Protein AF-A0A4V3CII9-F1 (afdb_monomer_lite)

Foldseek 3Di:
DDPVVVVVVVVVVVVVVVVVVVVVVVVVVVVVVVPPDLPPDDPVVVVPPAQPPFQDQCQLVVQCVSPVDDPVVSVVSLVVNVVRHDQQDQPDPPVLVVLDALVNNLVSLCSNLVVVLSSCVSVVVVVSNVVSVVVSVVSSVSSVSSCVVCCCVLQVVLLVLLVVLLVCLVVLHADDPVSVVVNVVSLVSLVSPVPDPSSVVSVVSVVSSVVSNVPRPPPPPPPPPVVPD

Structure (mmCIF, N/CA/C/O backbone):
data_AF-A0A4V3CII9-F1
#
_entry.id   AF-A0A4V3CII9-F1
#
loop_
_atom_site.group_PDB
_atom_site.id
_atom_site.type_symbol
_atom_site.label_atom_id
_atom_site.label_alt_id
_atom_site.label_comp_id
_atom_site.label_asym_id
_atom_site.label_entity_id
_atom_site.label_seq_id
_atom_site.pdbx_PDB_ins_code
_atom_site.Cartn_x
_atom_site.Cartn_y
_atom_site.Cartn_z
_atom_site.occupancy
_atom_site.B_iso_or_equiv
_atom_site.auth_seq_id
_atom_site.auth_comp_id
_atom_site.auth_asym_id
_atom_site.auth_atom_id
_atom_site.pdbx_PDB_model_num
ATOM 1 N N . MET A 1 1 ? 12.470 -28.670 -90.296 1.00 57.78 1 MET A N 1
ATOM 2 C CA . MET A 1 1 ? 12.894 -27.732 -89.226 1.00 57.78 1 MET A CA 1
ATOM 3 C C . MET A 1 1 ? 12.446 -28.270 -87.872 1.00 57.78 1 MET A C 1
ATOM 5 O O . MET A 1 1 ? 11.294 -28.653 -87.735 1.00 57.78 1 MET A O 1
ATOM 9 N N . ASN A 1 2 ? 13.360 -28.377 -86.902 1.00 73.69 2 ASN A N 1
ATOM 10 C CA . ASN A 1 2 ? 13.144 -29.116 -85.651 1.00 73.69 2 ASN A CA 1
ATOM 11 C C . ASN A 1 2 ? 12.407 -28.265 -84.599 1.00 73.69 2 ASN A C 1
ATOM 13 O O . ASN A 1 2 ? 13.006 -27.382 -83.982 1.00 73.69 2 ASN A O 1
ATOM 17 N N . ARG A 1 3 ? 11.121 -28.560 -84.370 1.00 76.31 3 ARG A N 1
ATOM 18 C CA . ARG A 1 3 ? 10.216 -27.868 -83.424 1.00 76.31 3 ARG A CA 1
ATOM 19 C C . ARG A 1 3 ? 10.797 -27.757 -82.003 1.00 76.31 3 ARG A C 1
ATOM 21 O O . ARG A 1 3 ? 10.608 -26.755 -81.324 1.00 76.31 3 ARG A O 1
ATOM 28 N N . ALA A 1 4 ? 11.606 -28.739 -81.597 1.00 75.25 4 ALA A N 1
ATOM 29 C CA . ALA A 1 4 ? 12.289 -28.758 -80.303 1.00 75.25 4 ALA A CA 1
ATOM 30 C C . ALA A 1 4 ? 13.331 -27.635 -80.121 1.00 75.25 4 ALA A C 1
ATOM 32 O O . ALA A 1 4 ? 13.507 -27.141 -79.010 1.00 75.25 4 ALA A O 1
ATOM 33 N N . ARG A 1 5 ? 14.013 -27.201 -81.193 1.00 77.94 5 ARG A N 1
ATOM 34 C CA . ARG A 1 5 ? 14.985 -26.094 -81.109 1.00 77.94 5 ARG A CA 1
ATOM 35 C C . ARG A 1 5 ? 14.287 -24.743 -80.970 1.00 77.94 5 ARG A C 1
ATOM 37 O O . ARG A 1 5 ? 14.766 -23.892 -80.230 1.00 77.94 5 ARG A O 1
ATOM 44 N N . TYR A 1 6 ? 13.134 -24.585 -81.620 1.00 80.62 6 TYR A N 1
ATOM 45 C CA . TYR A 1 6 ? 12.336 -23.364 -81.539 1.00 80.62 6 TYR A CA 1
ATOM 46 C C . TYR A 1 6 ? 11.774 -23.149 -80.126 1.00 80.62 6 TYR A C 1
ATOM 48 O O . TYR A 1 6 ? 11.920 -22.067 -79.567 1.00 80.62 6 TYR A O 1
ATOM 56 N N . ASN A 1 7 ? 11.246 -24.204 -79.495 1.00 84.12 7 ASN A N 1
ATOM 57 C CA . ASN A 1 7 ? 10.696 -24.110 -78.138 1.00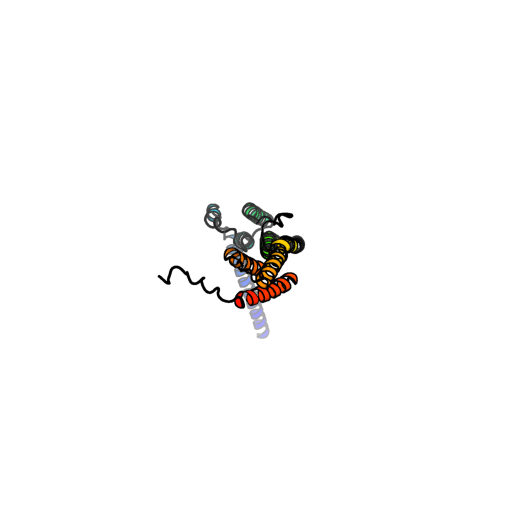 84.12 7 ASN A CA 1
ATOM 58 C C . ASN A 1 7 ? 11.757 -23.756 -77.081 1.00 84.12 7 ASN A C 1
ATOM 60 O O . ASN A 1 7 ? 11.466 -23.009 -76.153 1.00 84.12 7 ASN A O 1
ATOM 64 N N . ARG A 1 8 ? 12.998 -24.243 -77.228 1.00 84.88 8 ARG A N 1
ATOM 65 C CA . ARG A 1 8 ? 14.096 -23.887 -76.309 1.00 84.88 8 ARG A CA 1
ATOM 66 C C . ARG A 1 8 ? 14.524 -22.427 -76.453 1.00 84.88 8 ARG A C 1
ATOM 68 O O . ARG A 1 8 ? 14.757 -21.771 -75.445 1.00 84.88 8 ARG A O 1
ATOM 75 N N . ALA A 1 9 ? 14.586 -21.915 -77.682 1.00 85.00 9 ALA A N 1
ATOM 76 C CA . ALA A 1 9 ? 14.897 -20.508 -77.925 1.00 85.00 9 ALA A CA 1
ATOM 77 C C . ALA A 1 9 ? 13.813 -19.582 -77.348 1.00 85.00 9 ALA A C 1
ATOM 79 O O . ALA A 1 9 ? 14.128 -18.580 -76.711 1.00 85.00 9 ALA A O 1
ATOM 80 N N . TRP A 1 10 ? 12.540 -19.957 -77.496 1.00 88.00 10 TRP A N 1
ATOM 81 C CA . TRP A 1 10 ? 11.416 -19.188 -76.960 1.00 88.00 10 TRP A CA 1
ATOM 82 C C . TRP A 1 10 ? 11.373 -19.171 -75.425 1.00 88.00 10 TRP A C 1
ATOM 84 O O . TRP A 1 10 ? 11.151 -18.119 -74.826 1.00 88.00 10 TRP A O 1
ATOM 94 N N . ALA A 1 11 ? 11.644 -20.311 -74.780 1.00 86.94 11 ALA A N 1
ATOM 95 C CA . ALA A 1 11 ? 11.735 -20.401 -73.321 1.00 86.94 11 ALA A CA 1
ATOM 96 C C . ALA A 1 11 ? 12.897 -19.561 -72.759 1.00 86.94 11 ALA A C 1
ATOM 98 O O . ALA A 1 11 ? 12.764 -18.911 -71.727 1.00 86.94 11 ALA A O 1
ATOM 99 N N . PHE A 1 12 ? 14.035 -19.527 -73.457 1.00 90.75 12 PHE A N 1
ATOM 100 C CA . PHE A 1 12 ? 15.173 -18.715 -73.032 1.00 90.75 12 PHE A CA 1
ATOM 101 C C . PHE A 1 12 ? 14.871 -17.211 -73.122 1.00 90.75 12 PHE A C 1
ATOM 103 O O . PHE A 1 12 ? 15.132 -16.470 -72.177 1.00 90.75 12 PHE A O 1
ATOM 110 N N . LEU A 1 13 ? 14.252 -16.762 -74.218 1.00 90.94 13 LEU A N 1
ATOM 111 C CA . LEU A 1 13 ? 13.892 -15.352 -74.406 1.00 90.94 13 LEU A CA 1
ATOM 112 C C . LEU A 1 13 ? 12.851 -14.861 -73.392 1.00 90.94 13 LEU A C 1
ATOM 114 O O . LEU A 1 13 ? 12.937 -13.726 -72.928 1.00 90.94 13 LEU A O 1
ATOM 118 N N . THR A 1 14 ? 11.900 -15.713 -73.005 1.00 89.50 14 THR A N 1
ATOM 119 C CA . THR A 1 14 ? 10.889 -15.367 -71.991 1.00 89.50 14 THR A CA 1
ATOM 120 C C . THR A 1 14 ? 11.497 -15.210 -70.598 1.00 89.50 14 THR A C 1
ATOM 122 O O . THR A 1 14 ? 11.163 -14.255 -69.899 1.00 89.50 14 THR A O 1
ATOM 125 N N . VAL A 1 15 ? 12.439 -16.075 -70.211 1.00 90.94 15 VAL A N 1
ATOM 126 C CA . VAL A 1 15 ? 13.140 -15.955 -68.920 1.00 90.94 15 VAL A CA 1
ATOM 127 C C . VAL A 1 15 ? 14.019 -14.704 -68.873 1.00 90.94 15 VAL A C 1
ATOM 129 O O . VAL A 1 15 ? 13.973 -13.963 -67.893 1.00 90.94 15 VAL A O 1
ATOM 132 N N . VAL A 1 16 ? 14.779 -14.424 -69.937 1.00 92.69 16 VAL A N 1
ATOM 133 C CA . VAL A 1 16 ? 15.622 -13.218 -70.004 1.00 92.69 16 VAL A CA 1
ATOM 134 C C . VAL A 1 16 ? 14.767 -11.948 -69.956 1.00 92.69 16 VAL A C 1
ATOM 136 O O . VAL A 1 16 ? 15.078 -11.035 -69.194 1.00 92.69 16 VAL A O 1
ATOM 139 N N . GLY A 1 17 ? 13.649 -11.913 -70.689 1.00 93.50 17 GLY A N 1
ATOM 140 C CA . GLY A 1 17 ? 12.711 -10.790 -70.645 1.00 93.50 17 GLY A CA 1
ATOM 141 C C . GLY A 1 17 ? 12.141 -10.541 -69.245 1.00 93.50 17 GLY A C 1
ATOM 142 O O . GLY A 1 17 ? 12.120 -9.400 -68.787 1.00 93.50 17 GLY A O 1
ATOM 143 N N . ALA A 1 18 ? 11.745 -11.598 -68.528 1.00 90.50 18 ALA A N 1
ATOM 144 C CA . ALA A 1 18 ? 11.230 -11.481 -67.163 1.00 90.50 18 ALA A CA 1
ATOM 145 C C . ALA A 1 18 ? 12.284 -10.942 -66.178 1.00 90.50 18 ALA A C 1
ATOM 147 O O . ALA A 1 18 ? 11.969 -10.090 -65.347 1.00 90.50 18 ALA A O 1
ATOM 148 N N . LEU A 1 19 ? 13.541 -11.384 -66.297 1.00 92.56 19 LEU A N 1
ATOM 149 C CA . LEU A 1 19 ? 14.635 -10.900 -65.449 1.00 92.56 19 LEU A CA 1
ATOM 150 C C . LEU A 1 19 ? 14.954 -9.420 -65.697 1.00 92.56 19 LEU A C 1
ATOM 152 O O . LEU A 1 19 ? 15.187 -8.685 -64.739 1.00 92.56 19 LEU A O 1
ATOM 156 N N . CYS A 1 20 ? 14.907 -8.954 -66.948 1.00 92.88 20 CYS A N 1
ATOM 157 C CA . CYS A 1 20 ? 15.096 -7.536 -67.259 1.00 92.88 20 CYS A CA 1
ATOM 158 C C . CYS A 1 20 ? 13.988 -6.653 -66.663 1.00 92.88 20 CYS A C 1
ATOM 160 O O . CYS A 1 20 ? 14.289 -5.591 -66.123 1.00 92.88 20 CYS A O 1
ATOM 162 N N . ILE A 1 21 ? 12.726 -7.099 -66.707 1.00 91.81 21 ILE A N 1
ATOM 163 C CA . ILE A 1 21 ? 11.595 -6.353 -66.128 1.00 91.81 21 ILE A CA 1
ATOM 164 C C . ILE A 1 21 ? 11.726 -6.262 -64.602 1.00 91.81 21 ILE A C 1
ATOM 166 O O . ILE A 1 21 ? 11.539 -5.189 -64.033 1.00 91.81 21 ILE A O 1
ATOM 170 N N . LEU A 1 22 ? 12.093 -7.364 -63.939 1.00 90.00 22 LEU A N 1
ATOM 171 C CA . LEU A 1 22 ? 12.302 -7.375 -62.488 1.00 90.00 22 LEU A CA 1
ATOM 172 C C . LEU A 1 22 ? 13.488 -6.497 -62.068 1.00 90.00 22 LEU A C 1
ATOM 174 O O . LEU A 1 22 ? 13.385 -5.777 -61.077 1.00 90.00 22 LEU A O 1
ATOM 178 N N . GLY A 1 23 ? 14.585 -6.514 -62.833 1.00 92.62 23 GLY A N 1
ATOM 179 C CA . GLY A 1 23 ? 15.735 -5.642 -62.589 1.00 92.62 23 GLY A CA 1
ATOM 180 C C . GLY A 1 23 ? 15.384 -4.158 -62.716 1.00 92.62 23 GLY A C 1
ATOM 181 O O . GLY A 1 23 ? 15.743 -3.369 -61.845 1.00 92.62 23 GLY A O 1
ATOM 182 N N . TRP A 1 24 ? 14.622 -3.789 -63.751 1.00 93.38 24 TRP A N 1
ATOM 183 C CA . TRP A 1 24 ? 14.163 -2.413 -63.953 1.00 93.38 24 TRP A CA 1
ATOM 184 C C . TRP A 1 24 ? 13.216 -1.946 -62.837 1.00 93.38 24 TRP A C 1
ATOM 186 O O . TRP A 1 24 ? 13.428 -0.880 -62.265 1.00 93.38 24 TRP A O 1
ATOM 196 N N . ALA A 1 25 ? 12.238 -2.773 -62.448 1.00 87.12 25 ALA A N 1
ATOM 197 C CA . ALA A 1 25 ? 11.312 -2.449 -61.360 1.00 87.12 25 ALA A CA 1
ATOM 198 C C . ALA A 1 25 ? 12.019 -2.296 -59.999 1.00 87.12 25 ALA A C 1
ATOM 200 O O . ALA A 1 25 ? 11.651 -1.436 -59.197 1.00 87.12 25 ALA A O 1
ATOM 201 N N . TRP A 1 26 ? 13.047 -3.110 -59.736 1.00 91.19 26 TRP A N 1
ATOM 202 C CA . TRP A 1 26 ? 13.857 -2.993 -58.523 1.00 91.19 26 TRP A CA 1
ATOM 203 C C . TRP A 1 26 ? 14.676 -1.697 -58.503 1.00 91.19 26 TRP A C 1
ATOM 205 O O . TRP A 1 26 ? 14.718 -1.010 -57.481 1.00 91.19 26 TRP A O 1
ATOM 215 N N . GLN A 1 27 ? 15.281 -1.329 -59.635 1.00 91.50 27 GLN A N 1
ATOM 216 C CA . GLN A 1 27 ? 16.050 -0.093 -59.748 1.00 91.50 27 GLN A CA 1
ATOM 217 C C . GLN A 1 27 ? 15.161 1.152 -59.612 1.00 91.50 27 GLN A C 1
ATOM 219 O O . GLN A 1 27 ? 15.514 2.069 -58.876 1.00 91.50 27 GLN A O 1
ATOM 224 N N . GLU A 1 28 ? 13.969 1.151 -60.211 1.00 89.50 28 GLU A N 1
ATOM 225 C CA . GLU A 1 28 ? 13.019 2.262 -60.091 1.00 89.50 28 GLU A CA 1
ATOM 226 C C . GLU A 1 28 ? 12.496 2.432 -58.651 1.00 89.50 28 GLU A C 1
ATOM 228 O O . GLU A 1 28 ? 12.353 3.556 -58.166 1.00 89.50 28 GLU A O 1
ATOM 233 N N . GLN A 1 29 ? 12.252 1.338 -57.916 1.00 83.75 29 GLN A N 1
ATOM 234 C CA . GLN A 1 29 ? 11.907 1.437 -56.492 1.00 83.75 29 GLN A CA 1
ATOM 235 C C . GLN A 1 29 ? 13.038 2.030 -55.658 1.00 83.75 29 GLN A C 1
ATOM 237 O O . GLN A 1 29 ? 12.778 2.814 -54.745 1.00 83.75 29 GLN A O 1
ATOM 242 N N . ARG A 1 30 ? 14.282 1.667 -55.970 1.00 87.75 30 ARG A N 1
ATOM 243 C CA . ARG A 1 30 ? 15.448 2.187 -55.265 1.00 87.75 30 ARG A CA 1
ATOM 244 C C . ARG A 1 30 ? 15.632 3.683 -55.517 1.00 87.75 30 ARG A C 1
ATOM 246 O O . ARG A 1 30 ? 15.812 4.429 -54.563 1.00 87.75 30 ARG A O 1
ATOM 253 N N . GLU A 1 31 ? 15.498 4.130 -56.763 1.00 86.12 31 GLU A N 1
ATOM 254 C CA . GLU A 1 31 ? 15.575 5.553 -57.113 1.00 86.12 31 GLU A CA 1
ATOM 255 C C . GLU A 1 31 ? 14.430 6.360 -56.477 1.00 86.12 31 GLU A C 1
ATOM 257 O O . GLU A 1 31 ? 14.660 7.460 -55.982 1.00 86.12 31 GLU A O 1
ATOM 262 N N . ARG A 1 32 ? 13.210 5.806 -56.379 1.00 83.19 32 ARG A N 1
ATOM 263 C CA . ARG A 1 32 ? 12.100 6.449 -55.643 1.00 83.19 32 ARG A CA 1
ATOM 264 C C . ARG A 1 32 ? 12.340 6.524 -54.134 1.00 83.19 32 ARG A C 1
ATOM 266 O O . ARG A 1 32 ? 11.906 7.487 -53.510 1.00 83.19 32 ARG A O 1
ATOM 273 N N . ALA A 1 33 ? 13.007 5.528 -53.551 1.00 68.94 33 ALA A N 1
ATOM 274 C CA . ALA A 1 33 ? 13.371 5.538 -52.136 1.00 68.94 33 ALA A CA 1
ATOM 275 C C . ALA A 1 33 ? 14.502 6.536 -51.835 1.00 68.94 33 ALA A C 1
ATOM 277 O O . ALA A 1 33 ? 14.487 7.160 -50.781 1.00 68.94 33 ALA A O 1
ATOM 278 N N . GLU A 1 34 ? 15.452 6.712 -52.760 1.00 72.94 34 GLU A N 1
ATOM 279 C CA . GLU A 1 34 ? 16.553 7.678 -52.637 1.00 72.94 34 GLU A CA 1
ATOM 280 C C . GLU A 1 34 ? 16.105 9.124 -52.950 1.00 72.94 34 GLU A C 1
ATOM 282 O O . GLU A 1 34 ? 16.603 10.061 -52.331 1.00 72.94 34 GLU A O 1
ATOM 287 N N . ALA A 1 35 ? 15.138 9.323 -53.859 1.00 70.38 35 ALA A N 1
ATOM 288 C CA . ALA A 1 35 ? 14.589 10.639 -54.216 1.00 70.38 35 ALA A CA 1
ATOM 289 C C . ALA A 1 35 ? 13.514 11.161 -53.246 1.00 70.38 35 ALA A C 1
ATOM 291 O O . ALA A 1 35 ? 13.142 12.335 -53.306 1.00 70.38 35 ALA A O 1
ATOM 292 N N . ALA A 1 36 ? 13.002 10.312 -52.353 1.00 63.69 36 ALA A N 1
ATOM 293 C CA . ALA A 1 36 ? 12.206 10.758 -51.223 1.00 63.69 36 ALA A CA 1
ATOM 294 C C . ALA A 1 36 ? 13.141 11.441 -50.212 1.00 63.69 36 ALA A C 1
ATOM 296 O O . ALA A 1 36 ? 13.618 10.810 -49.270 1.00 63.69 36 ALA A O 1
ATOM 297 N N . GLU A 1 37 ? 13.430 12.731 -50.423 1.00 49.78 37 GLU A N 1
ATOM 298 C CA . GLU A 1 37 ? 14.062 13.557 -49.394 1.00 49.78 37 GLU A CA 1
ATOM 299 C C . GLU A 1 37 ? 13.292 13.367 -48.076 1.00 49.78 37 GLU A C 1
ATOM 301 O O . GLU A 1 37 ? 12.054 13.424 -48.081 1.00 49.78 37 GLU A O 1
ATOM 306 N N . PRO A 1 38 ? 13.972 13.127 -46.939 1.00 50.41 38 PRO A N 1
ATOM 307 C CA . PRO A 1 38 ? 13.294 13.129 -45.657 1.00 50.41 38 PRO A CA 1
ATOM 308 C C . PRO A 1 38 ? 12.708 14.525 -45.493 1.00 50.41 38 PRO A C 1
ATOM 310 O O . PRO A 1 38 ? 13.457 15.497 -45.399 1.00 50.41 38 PRO A O 1
ATOM 313 N N . ALA A 1 39 ? 11.376 14.624 -45.525 1.00 51.12 39 ALA A N 1
ATOM 314 C CA . ALA A 1 39 ? 10.664 15.872 -45.312 1.00 51.12 39 ALA A CA 1
ATOM 315 C C . ALA A 1 39 ? 11.293 16.572 -44.103 1.00 51.12 39 ALA A C 1
ATOM 317 O O . ALA A 1 39 ? 11.261 16.032 -42.994 1.00 51.12 39 ALA A O 1
ATOM 318 N N . GLY A 1 40 ? 11.950 17.710 -44.349 1.00 43.47 40 GLY A N 1
ATOM 319 C CA . GLY A 1 40 ? 12.674 18.449 -43.326 1.00 43.47 40 GLY A CA 1
ATOM 320 C C . GLY A 1 40 ? 11.751 18.670 -42.138 1.00 43.47 40 GLY A C 1
ATOM 321 O O . GLY A 1 40 ? 10.707 19.312 -42.263 1.00 43.47 40 GLY A O 1
ATOM 322 N N . VAL A 1 41 ? 12.091 18.061 -41.005 1.00 47.31 41 VAL A N 1
ATOM 323 C CA . VAL A 1 41 ? 11.245 18.119 -39.818 1.00 47.31 41 VAL A CA 1
ATOM 324 C C . VAL A 1 41 ? 11.311 19.528 -39.256 1.00 47.31 41 VAL A C 1
ATOM 326 O O . VAL A 1 41 ? 12.383 20.023 -38.917 1.00 47.31 41 VAL A O 1
ATOM 329 N N . ASN A 1 42 ? 10.143 20.163 -39.168 1.00 45.25 42 ASN A N 1
ATOM 330 C CA . ASN A 1 42 ? 9.976 21.422 -38.467 1.00 45.25 42 ASN A CA 1
ATOM 331 C C . ASN A 1 42 ? 10.126 21.154 -36.951 1.00 45.25 42 ASN A C 1
ATOM 333 O O . ASN A 1 42 ? 9.289 20.434 -36.393 1.00 45.25 42 ASN A O 1
ATOM 337 N N . PRO A 1 43 ? 11.170 21.685 -36.287 1.00 50.84 43 PRO A N 1
ATOM 338 C CA . PRO A 1 43 ? 11.428 21.441 -34.866 1.00 50.84 43 PRO A CA 1
ATOM 339 C C . PRO A 1 43 ? 10.276 21.895 -33.954 1.00 50.84 43 PRO A C 1
ATOM 341 O O . PRO A 1 43 ? 10.090 21.320 -32.881 1.00 50.84 43 PRO A O 1
ATOM 344 N N . ASP A 1 44 ? 9.434 22.825 -34.413 1.00 47.38 44 ASP A N 1
ATOM 345 C CA . ASP A 1 44 ? 8.330 23.389 -33.628 1.00 47.38 44 ASP A CA 1
ATOM 346 C C . ASP A 1 44 ? 7.168 22.399 -33.408 1.00 47.38 44 ASP A C 1
ATOM 348 O O . ASP A 1 44 ? 6.375 22.551 -32.479 1.00 47.38 44 ASP A O 1
ATOM 352 N N . TRP A 1 45 ? 7.056 21.338 -34.220 1.00 45.59 45 TRP A N 1
ATOM 353 C CA . TRP A 1 45 ? 5.975 20.348 -34.083 1.00 45.59 45 TRP A CA 1
ATOM 354 C C . TRP A 1 45 ? 6.161 19.400 -32.895 1.00 45.59 45 TRP A C 1
ATOM 356 O O . TRP A 1 45 ? 5.185 18.847 -32.387 1.00 45.59 45 TRP A O 1
ATOM 366 N N . VAL A 1 46 ? 7.395 19.226 -32.418 1.00 49.19 46 VAL A N 1
ATOM 367 C CA . VAL A 1 46 ? 7.685 18.350 -31.274 1.00 49.19 46 VAL A CA 1
ATOM 368 C C . VAL A 1 46 ? 7.459 19.082 -29.945 1.00 49.19 46 VAL A C 1
ATOM 370 O O . VAL A 1 46 ? 7.207 18.450 -28.919 1.00 49.19 46 VAL A O 1
ATOM 373 N N . GLU A 1 47 ? 7.471 20.417 -29.954 1.00 47.56 47 GLU A N 1
ATOM 374 C CA . GLU A 1 47 ? 7.277 21.231 -28.753 1.00 47.56 47 GLU A CA 1
ATOM 375 C C . GLU A 1 47 ? 5.805 21.568 -28.441 1.00 47.56 47 GLU A C 1
ATOM 377 O O . GLU A 1 47 ? 5.501 22.087 -27.377 1.00 47.56 47 GLU A O 1
ATOM 382 N N . GLY A 1 48 ? 4.842 21.261 -29.311 1.00 39.88 48 GLY A N 1
ATOM 383 C CA . GLY A 1 48 ? 3.455 21.703 -29.089 1.00 39.88 48 GLY A CA 1
ATOM 384 C C . GLY A 1 48 ? 2.568 20.759 -28.269 1.00 39.88 48 GLY A C 1
ATOM 385 O O . GLY A 1 48 ? 1.717 21.213 -27.508 1.00 39.88 48 GLY A O 1
ATOM 386 N N . GLN A 1 49 ? 2.712 19.440 -28.439 1.00 40.53 49 GLN A N 1
ATOM 387 C CA . GLN A 1 49 ? 1.649 18.487 -28.061 1.00 40.53 49 GLN A CA 1
ATOM 388 C C . GLN A 1 49 ? 2.004 17.486 -26.950 1.00 40.53 49 GLN A C 1
ATOM 390 O O . GLN A 1 49 ? 1.115 16.800 -26.455 1.00 40.53 49 GLN A O 1
ATOM 395 N N . VAL A 1 50 ? 3.263 17.407 -26.509 1.00 44.72 50 VAL A N 1
ATOM 396 C CA . VAL A 1 50 ? 3.720 16.355 -25.573 1.00 44.72 50 VAL A CA 1
ATOM 397 C C . VAL A 1 50 ? 3.821 16.839 -24.113 1.00 44.72 50 VAL A C 1
ATOM 399 O O . VAL A 1 50 ? 3.950 16.040 -23.189 1.00 44.72 50 VAL A O 1
ATOM 402 N N . PHE A 1 51 ? 3.718 18.146 -23.858 1.00 45.75 51 PHE A N 1
ATOM 403 C CA . PHE A 1 51 ? 4.151 18.726 -22.579 1.00 45.75 51 PHE A CA 1
ATOM 404 C C . PHE A 1 51 ? 3.205 18.568 -21.381 1.00 45.75 51 PHE A C 1
ATOM 406 O O . PHE A 1 51 ? 3.633 18.819 -20.258 1.00 45.75 51 PHE A O 1
ATOM 413 N N . ALA A 1 52 ? 1.952 18.141 -21.563 1.00 41.25 52 ALA A N 1
ATOM 414 C CA . ALA A 1 52 ? 0.982 18.147 -20.461 1.00 41.25 52 ALA A CA 1
ATOM 415 C C . ALA A 1 52 ? 0.750 16.787 -19.771 1.00 41.25 52 ALA A C 1
ATOM 417 O O . ALA A 1 52 ? 0.158 16.770 -18.696 1.00 41.25 52 ALA A O 1
ATOM 418 N N . GLN A 1 53 ? 1.173 15.652 -20.349 1.00 46.88 53 GLN A N 1
ATOM 419 C CA . GLN A 1 53 ? 0.761 14.318 -19.857 1.00 46.88 53 GLN A CA 1
ATOM 420 C C . GLN A 1 53 ? 1.896 13.294 -19.695 1.00 46.88 53 GLN A C 1
ATOM 422 O O . GLN A 1 53 ? 1.637 12.109 -19.501 1.00 46.88 53 GLN A O 1
ATOM 427 N N . GLY A 1 54 ? 3.154 13.739 -19.717 1.00 55.12 54 GLY A N 1
ATOM 428 C CA . GLY A 1 54 ? 4.296 12.827 -19.754 1.00 55.12 54 GLY A CA 1
ATOM 429 C C . GLY A 1 54 ? 4.467 12.192 -21.138 1.00 55.12 54 GLY A C 1
ATOM 430 O O . GLY A 1 54 ? 3.570 12.205 -21.980 1.00 55.12 54 GLY A O 1
ATOM 431 N N . LEU A 1 55 ? 5.667 11.683 -21.409 1.00 58.06 55 LEU A N 1
ATOM 432 C CA . LEU A 1 55 ? 5.960 11.021 -22.679 1.00 58.06 55 LEU A CA 1
ATOM 433 C C . LEU A 1 55 ? 5.151 9.714 -22.775 1.00 58.06 55 LEU A C 1
ATOM 435 O O . LEU A 1 55 ? 5.260 8.894 -21.861 1.00 58.06 55 LEU A O 1
ATOM 439 N N . PRO A 1 56 ? 4.374 9.487 -23.852 1.00 63.22 56 PRO A N 1
ATOM 440 C CA . PRO A 1 56 ? 3.597 8.260 -24.001 1.00 63.22 56 PRO A CA 1
ATOM 441 C C . PRO A 1 56 ? 4.509 7.028 -24.096 1.00 63.22 56 PRO A C 1
ATOM 443 O O . PRO A 1 56 ? 5.652 7.112 -24.564 1.00 63.22 56 PRO A O 1
ATOM 446 N N . GLU A 1 57 ? 3.997 5.866 -23.678 1.00 58.50 57 GLU A N 1
ATOM 447 C CA . GLU A 1 57 ? 4.657 4.578 -23.924 1.00 58.50 57 GLU A CA 1
ATOM 448 C C . GLU A 1 57 ? 5.009 4.446 -25.416 1.00 58.50 57 GLU A C 1
ATOM 450 O O . GLU A 1 57 ? 4.205 4.752 -26.299 1.00 58.50 57 GLU A O 1
ATOM 455 N N . GLY A 1 58 ? 6.244 4.032 -25.713 1.00 63.66 58 GLY A N 1
ATOM 456 C CA . GLY A 1 58 ? 6.732 3.929 -27.087 1.00 63.66 58 GLY A CA 1
ATOM 457 C C . GLY A 1 58 ? 7.191 5.246 -27.727 1.00 63.66 58 GLY A C 1
ATOM 458 O O . GLY A 1 58 ? 7.416 5.261 -28.937 1.00 63.66 58 GLY A O 1
ATOM 459 N N . ALA A 1 59 ? 7.391 6.331 -26.967 1.00 70.44 59 ALA A N 1
ATOM 460 C CA . ALA A 1 59 ? 7.987 7.573 -27.479 1.00 70.44 59 ALA A CA 1
ATOM 461 C C . ALA A 1 59 ? 9.371 7.356 -28.131 1.00 70.44 59 ALA A C 1
ATOM 463 O O . ALA A 1 59 ? 9.670 7.971 -29.156 1.00 70.44 59 ALA A O 1
ATOM 464 N N . PHE A 1 60 ? 10.188 6.427 -27.617 1.00 67.38 60 PHE A N 1
ATOM 465 C CA . PHE A 1 60 ? 11.446 6.033 -28.264 1.00 67.38 60 PHE A CA 1
ATOM 466 C C . PHE A 1 60 ? 11.211 5.279 -29.571 1.00 67.38 60 PHE A C 1
ATOM 468 O O . PHE A 1 60 ? 11.826 5.595 -30.589 1.00 67.38 60 PHE A O 1
ATOM 475 N N . ALA A 1 61 ? 10.286 4.318 -29.585 1.00 68.44 61 ALA A N 1
ATOM 476 C CA . ALA A 1 61 ? 9.887 3.623 -30.805 1.00 68.44 61 ALA A CA 1
ATOM 477 C C . ALA A 1 61 ? 9.281 4.581 -31.850 1.00 68.44 61 ALA A C 1
ATOM 479 O O . ALA A 1 61 ? 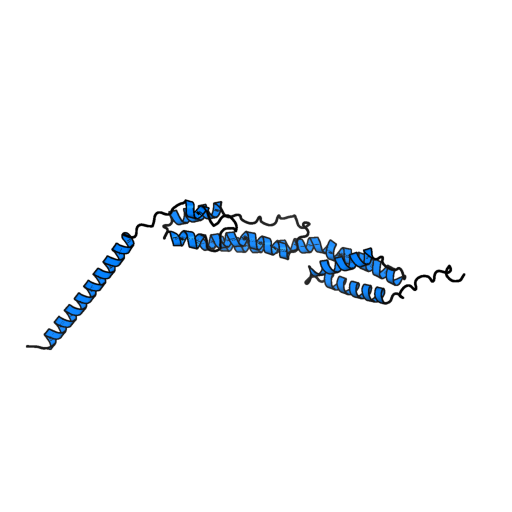9.409 4.337 -33.045 1.00 68.44 61 ALA A O 1
ATOM 480 N N . ALA A 1 62 ? 8.613 5.658 -31.431 1.00 73.50 62 ALA A N 1
ATOM 481 C CA . ALA A 1 62 ? 8.107 6.705 -32.315 1.00 73.50 62 ALA A CA 1
ATOM 482 C C . ALA A 1 62 ? 9.253 7.569 -32.866 1.00 73.50 62 ALA A C 1
ATOM 484 O O . ALA A 1 62 ? 9.374 7.681 -34.082 1.00 73.50 62 ALA A O 1
ATOM 485 N N . CYS A 1 63 ? 10.144 8.071 -32.000 1.00 74.19 63 CYS A N 1
ATOM 486 C CA . CYS A 1 63 ? 11.331 8.836 -32.406 1.00 74.19 63 CYS A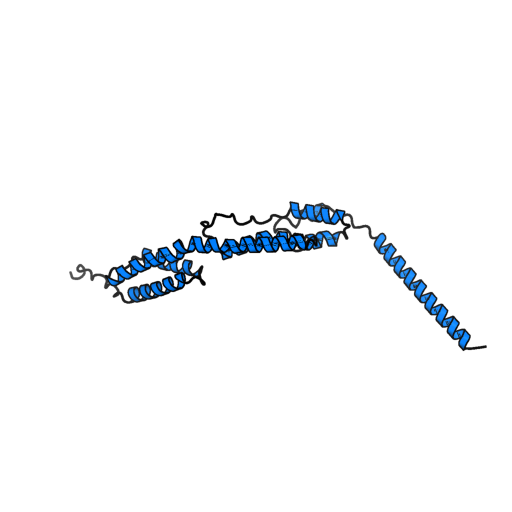 CA 1
ATOM 487 C C . CYS A 1 63 ? 12.203 8.012 -33.364 1.00 74.19 63 CYS A C 1
ATOM 489 O O . CYS A 1 63 ? 12.500 8.432 -34.474 1.00 74.19 63 CYS A O 1
ATOM 491 N N . SER A 1 64 ? 12.540 6.774 -33.007 1.00 68.44 64 SER A N 1
ATOM 492 C CA . SER A 1 64 ? 13.374 5.903 -33.843 1.00 68.44 64 SER A CA 1
ATOM 493 C C . SER A 1 64 ? 12.731 5.533 -35.186 1.00 68.44 64 SER A C 1
ATOM 495 O O . SER A 1 64 ? 13.426 5.557 -36.206 1.00 68.44 64 SER A O 1
ATOM 497 N N . ARG A 1 65 ? 11.423 5.224 -35.219 1.00 71.00 65 ARG A N 1
ATOM 498 C CA . ARG A 1 65 ? 10.701 4.905 -36.467 1.00 71.00 65 ARG A CA 1
ATOM 499 C C . ARG A 1 65 ? 10.559 6.106 -37.385 1.00 71.00 65 ARG A C 1
ATOM 501 O O . ARG A 1 65 ? 10.640 5.932 -38.596 1.00 71.00 65 ARG A O 1
ATOM 508 N N . GLN A 1 66 ? 10.364 7.296 -36.826 1.00 67.44 66 GLN A N 1
ATOM 509 C CA . GLN A 1 66 ? 10.155 8.508 -37.609 1.00 67.44 66 GLN A CA 1
ATOM 510 C C . GLN A 1 66 ? 11.367 8.875 -38.469 1.00 67.44 66 GLN A C 1
ATOM 512 O O . GLN A 1 66 ? 11.199 9.528 -39.494 1.00 67.44 66 GLN A O 1
ATOM 517 N N . PHE A 1 67 ? 12.570 8.427 -38.102 1.00 59.50 67 PHE A N 1
ATOM 518 C CA . PHE A 1 67 ? 13.783 8.894 -38.764 1.00 59.50 67 PHE A CA 1
ATOM 519 C C . PHE A 1 67 ? 14.678 7.788 -39.364 1.00 59.50 67 PHE A C 1
ATOM 521 O O . PHE A 1 67 ? 15.751 8.109 -39.863 1.00 59.50 67 PHE A O 1
ATOM 528 N N . ALA A 1 68 ? 14.278 6.505 -39.352 1.00 60.22 68 ALA A N 1
ATOM 529 C CA . ALA A 1 68 ? 15.080 5.390 -39.902 1.00 60.22 68 ALA A CA 1
ATOM 530 C C . ALA A 1 68 ? 16.571 5.457 -39.483 1.00 60.22 68 ALA A C 1
ATOM 532 O O . ALA A 1 68 ? 17.491 5.399 -40.299 1.00 60.22 68 ALA A O 1
ATOM 533 N N . LEU A 1 69 ? 16.799 5.662 -38.184 1.00 62.31 69 LEU A N 1
ATOM 534 C CA . LEU A 1 69 ? 18.049 6.224 -37.678 1.00 62.31 69 LEU A CA 1
ATOM 535 C C . LEU A 1 69 ? 19.248 5.272 -37.707 1.00 62.31 69 LEU A C 1
ATOM 537 O O . LEU A 1 69 ? 19.192 4.137 -37.207 1.00 62.31 69 LEU A O 1
ATOM 541 N N . GLY A 1 70 ? 20.381 5.817 -38.162 1.00 70.31 70 GLY A N 1
ATOM 542 C CA . GLY A 1 70 ? 21.711 5.308 -37.842 1.00 70.31 70 GLY A CA 1
ATOM 543 C C . GLY A 1 70 ? 21.994 5.371 -36.334 1.00 70.31 70 GLY A C 1
ATOM 544 O O . GLY A 1 70 ? 21.250 5.976 -35.556 1.00 70.31 70 GLY A O 1
ATOM 545 N N . SER A 1 71 ? 23.067 4.714 -35.890 1.00 73.50 71 SER A N 1
ATOM 546 C CA . SER A 1 71 ? 23.390 4.567 -34.459 1.00 73.50 71 SER A CA 1
ATOM 547 C C . SER A 1 71 ? 23.510 5.906 -33.718 1.00 73.50 71 SER A C 1
ATOM 549 O O . SER A 1 71 ? 23.007 6.037 -32.604 1.00 73.50 71 SER A O 1
ATOM 551 N N . THR A 1 72 ? 24.101 6.925 -34.344 1.00 74.06 72 THR A N 1
ATOM 552 C CA . THR A 1 72 ? 24.328 8.246 -33.737 1.00 74.06 72 THR A CA 1
ATOM 553 C C . THR A 1 72 ? 23.032 9.002 -33.461 1.00 74.06 72 THR A C 1
ATOM 555 O O . THR A 1 72 ? 22.887 9.636 -32.420 1.00 74.06 72 THR A O 1
ATOM 558 N N . GLN A 1 73 ? 22.059 8.926 -34.368 1.00 76.06 73 GLN A N 1
ATOM 559 C CA . GLN A 1 73 ? 20.799 9.634 -34.181 1.00 76.06 73 GLN A CA 1
ATOM 560 C C . GLN A 1 73 ? 19.868 8.914 -33.195 1.00 76.06 73 GLN A C 1
ATOM 562 O O . GLN A 1 73 ? 19.103 9.579 -32.500 1.00 76.06 73 GLN A O 1
ATOM 567 N N . ARG A 1 74 ? 19.950 7.578 -33.068 1.00 71.19 74 ARG A N 1
ATOM 568 C CA . ARG A 1 74 ? 19.241 6.862 -31.988 1.00 71.19 74 ARG A CA 1
ATOM 569 C C . ARG A 1 74 ? 19.685 7.351 -30.615 1.00 71.19 74 ARG A C 1
ATOM 571 O O . ARG A 1 74 ? 18.836 7.570 -29.757 1.00 71.19 74 ARG A O 1
ATOM 578 N N . MET A 1 75 ? 20.986 7.588 -30.442 1.00 75.38 75 MET A N 1
ATOM 579 C CA . MET A 1 75 ? 21.517 8.189 -29.219 1.00 75.38 75 MET A CA 1
ATOM 580 C C . MET A 1 75 ? 20.983 9.605 -28.992 1.00 75.38 75 MET A C 1
ATOM 582 O O . MET A 1 75 ? 20.610 9.924 -27.872 1.00 75.38 75 MET A O 1
ATOM 586 N N . ALA A 1 76 ? 20.867 10.433 -30.035 1.00 76.88 76 ALA A N 1
ATOM 587 C CA . ALA A 1 76 ? 20.278 11.769 -29.905 1.00 76.88 76 ALA A CA 1
ATOM 588 C C . ALA A 1 76 ? 18.791 11.724 -29.495 1.00 76.88 76 ALA A C 1
ATOM 590 O O . ALA A 1 76 ? 18.394 12.443 -28.579 1.00 76.88 76 ALA A O 1
ATOM 591 N N . CYS A 1 77 ? 17.989 10.839 -30.108 1.00 78.06 77 CYS A N 1
ATOM 592 C CA . CYS A 1 77 ? 16.602 10.575 -29.694 1.00 78.06 77 CYS A CA 1
ATOM 593 C C . CYS A 1 77 ? 16.530 10.142 -28.223 1.00 78.06 77 CYS A C 1
ATOM 595 O O . CYS A 1 77 ? 15.675 10.618 -27.479 1.00 78.06 77 CYS A O 1
ATOM 597 N N . PHE A 1 78 ? 17.427 9.247 -27.800 1.00 77.25 78 PHE A N 1
ATOM 598 C CA . PHE A 1 78 ? 17.485 8.775 -26.422 1.00 77.25 78 PHE A CA 1
ATOM 599 C C . PHE A 1 78 ? 17.819 9.904 -25.441 1.00 77.25 78 PHE A C 1
ATOM 601 O O . PHE A 1 78 ? 17.071 10.109 -24.491 1.00 77.25 78 PHE A O 1
ATOM 608 N N . THR A 1 79 ? 18.887 10.670 -25.685 1.00 78.88 79 THR A N 1
ATOM 609 C CA . THR A 1 79 ? 19.290 11.795 -24.824 1.00 78.88 79 THR A CA 1
ATOM 610 C C . THR A 1 79 ? 18.168 12.823 -24.693 1.00 78.88 79 THR A C 1
ATOM 612 O O . THR A 1 79 ? 17.833 13.230 -23.585 1.00 78.88 79 THR A O 1
ATOM 615 N N . TRP A 1 80 ? 17.520 13.175 -25.805 1.00 80.62 80 TRP A N 1
ATOM 616 C CA . TRP A 1 80 ? 16.392 14.106 -25.810 1.00 80.62 80 TRP A CA 1
ATOM 617 C C . TRP A 1 80 ? 15.192 13.590 -25.000 1.00 80.62 80 TRP A C 1
ATOM 619 O O . TRP A 1 80 ? 14.557 14.355 -24.274 1.00 80.62 80 TRP A O 1
ATOM 629 N N . LEU A 1 81 ? 14.887 12.288 -25.089 1.00 79.00 81 LEU A N 1
ATOM 630 C CA . LEU A 1 81 ? 13.835 11.667 -24.280 1.00 79.00 81 LEU A CA 1
ATOM 631 C C . LEU A 1 81 ? 14.203 11.657 -22.796 1.00 79.00 81 LEU A C 1
ATOM 633 O O . LEU A 1 81 ? 13.357 11.997 -21.973 1.00 79.00 81 LEU A O 1
ATOM 637 N N . GLN A 1 82 ? 15.449 11.313 -22.461 1.00 77.69 82 GLN A N 1
ATOM 638 C CA . GLN A 1 82 ? 15.950 11.279 -21.086 1.00 77.69 82 GLN A CA 1
ATOM 639 C C . GLN A 1 82 ? 15.865 12.650 -20.408 1.00 77.69 82 GLN A C 1
ATOM 641 O O . GLN A 1 82 ? 15.387 12.739 -19.283 1.00 77.69 82 GLN A O 1
ATOM 646 N N . GLU A 1 83 ? 16.251 13.726 -21.100 1.00 80.31 83 GLU A N 1
ATOM 647 C CA . GLU A 1 83 ? 16.185 15.097 -20.568 1.00 80.31 83 GLU A CA 1
ATOM 648 C C . GLU A 1 83 ? 14.755 15.551 -20.239 1.00 80.31 83 GLU A C 1
ATOM 650 O O . GLU A 1 83 ? 14.549 16.417 -19.388 1.00 80.31 83 GLU A O 1
ATOM 655 N N . ARG A 1 84 ? 13.755 14.974 -20.912 1.00 79.94 84 ARG A N 1
ATOM 656 C CA . ARG A 1 84 ? 12.340 15.353 -20.781 1.00 79.94 84 ARG A CA 1
ATOM 657 C C . ARG A 1 84 ? 11.550 14.397 -19.899 1.00 79.94 84 ARG A C 1
ATOM 659 O O . ARG A 1 84 ? 10.411 14.699 -19.539 1.00 79.94 84 ARG A O 1
ATOM 666 N N . ARG A 1 85 ? 12.126 13.248 -19.546 1.00 78.12 85 ARG A N 1
ATOM 667 C CA . ARG A 1 85 ? 11.469 12.254 -18.704 1.00 78.12 85 ARG A CA 1
ATOM 668 C C . ARG A 1 85 ? 11.654 12.615 -17.240 1.00 78.12 85 ARG A C 1
ATOM 670 O O . ARG A 1 85 ? 12.766 12.746 -16.743 1.00 78.12 85 ARG A O 1
ATOM 677 N N . GLN A 1 86 ? 10.541 12.733 -16.530 1.00 83.44 86 GLN A N 1
ATOM 678 C CA . GLN A 1 86 ? 10.555 12.837 -15.078 1.00 83.44 86 GLN A CA 1
ATOM 679 C C . GLN A 1 86 ? 10.371 11.437 -14.504 1.00 83.44 86 GLN A C 1
ATOM 681 O O . GLN A 1 86 ? 9.293 10.852 -14.611 1.00 83.44 86 GLN A O 1
ATOM 686 N N . TYR A 1 87 ? 11.432 10.888 -13.919 1.00 80.75 87 TYR A N 1
ATOM 687 C CA . TYR A 1 87 ? 11.324 9.653 -13.154 1.00 80.75 87 TYR A CA 1
ATOM 688 C C . TYR A 1 87 ? 10.660 9.959 -11.810 1.00 80.75 87 TYR A C 1
ATOM 690 O O . TYR A 1 87 ? 11.126 10.865 -11.109 1.00 80.75 87 TYR A O 1
ATOM 698 N N . PRO A 1 88 ? 9.612 9.214 -11.414 1.00 85.94 88 PRO A N 1
ATOM 699 C CA . PRO A 1 88 ? 9.090 9.288 -10.056 1.00 85.94 88 PRO A CA 1
ATOM 700 C C . PRO A 1 88 ? 10.237 9.086 -9.059 1.00 85.94 88 PRO A C 1
ATOM 702 O O . PRO A 1 88 ? 11.110 8.259 -9.324 1.00 85.94 88 PRO A O 1
ATOM 705 N N . PRO A 1 89 ? 10.296 9.810 -7.932 1.00 87.25 89 PRO A N 1
ATOM 706 C CA . PRO A 1 89 ? 11.333 9.572 -6.938 1.00 87.25 89 PRO A CA 1
ATOM 707 C C . PRO A 1 89 ? 11.195 8.157 -6.364 1.00 87.25 89 PRO A C 1
ATOM 709 O O . PRO A 1 89 ? 10.085 7.672 -6.141 1.00 87.25 89 PRO A O 1
ATOM 712 N N . LEU A 1 90 ? 12.323 7.495 -6.098 1.00 86.62 90 LEU A N 1
ATOM 713 C CA . LEU A 1 90 ? 12.298 6.238 -5.355 1.00 86.62 90 LEU A CA 1
ATOM 714 C C . LEU A 1 90 ? 11.798 6.527 -3.926 1.00 86.62 90 LEU A C 1
ATOM 716 O O . LEU A 1 90 ? 12.267 7.501 -3.326 1.00 86.62 90 LEU A O 1
ATOM 720 N N . PRO A 1 91 ? 10.903 5.701 -3.351 1.00 82.94 91 PRO A N 1
ATOM 721 C CA . PRO A 1 91 ? 10.467 5.871 -1.970 1.00 82.94 91 PRO A CA 1
ATOM 722 C C . PRO A 1 91 ? 11.661 5.967 -1.019 1.00 82.94 91 PRO A C 1
ATOM 724 O O . PRO A 1 91 ? 12.572 5.132 -1.050 1.00 82.94 91 PRO A O 1
ATOM 727 N N . ALA A 1 92 ? 11.675 7.011 -0.190 1.00 76.81 92 ALA A N 1
ATOM 728 C CA . ALA A 1 92 ? 12.777 7.272 0.722 1.00 76.81 92 ALA A CA 1
ATOM 729 C C . ALA A 1 92 ? 12.898 6.138 1.751 1.00 76.81 92 ALA A C 1
ATOM 731 O O . ALA A 1 92 ? 11.974 5.862 2.518 1.00 76.81 92 ALA A O 1
ATOM 732 N N . ARG A 1 93 ? 14.070 5.494 1.799 1.00 74.88 93 ARG A N 1
ATOM 733 C CA . ARG A 1 93 ? 14.384 4.529 2.859 1.00 74.88 93 ARG A CA 1
ATOM 734 C C . ARG A 1 93 ? 14.334 5.234 4.212 1.00 74.88 9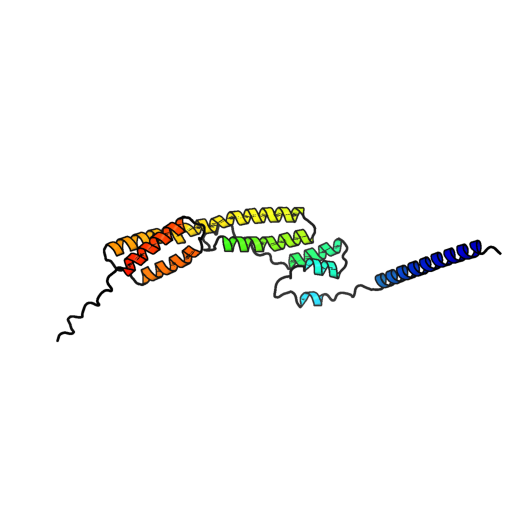3 ARG A C 1
ATOM 736 O O . ARG A 1 93 ? 14.980 6.262 4.384 1.00 74.88 93 ARG A O 1
ATOM 743 N N . GLY A 1 94 ? 13.635 4.645 5.178 1.00 71.19 94 GLY A N 1
ATOM 744 C CA . GLY A 1 94 ? 13.579 5.169 6.546 1.00 71.19 94 GLY A CA 1
ATOM 745 C C . GLY A 1 94 ? 12.320 5.965 6.879 1.00 71.19 94 GLY A C 1
ATOM 746 O O . GLY A 1 94 ? 12.025 6.111 8.059 1.00 71.19 94 GLY A O 1
ATOM 747 N N . ASP A 1 95 ? 11.535 6.394 5.887 1.00 78.94 95 ASP A N 1
ATOM 748 C CA . ASP A 1 95 ? 10.260 7.094 6.109 1.00 78.94 95 ASP A CA 1
ATOM 749 C C . ASP A 1 95 ? 9.089 6.113 6.317 1.00 78.94 95 ASP A C 1
ATOM 751 O O . ASP A 1 95 ? 8.018 6.212 5.712 1.00 78.94 95 ASP A O 1
ATOM 755 N N . TRP A 1 96 ? 9.317 5.097 7.153 1.00 76.81 96 TRP A N 1
ATOM 756 C CA . TRP A 1 96 ? 8.342 4.035 7.429 1.00 76.81 96 TRP A CA 1
ATOM 757 C C . TRP A 1 96 ? 7.098 4.559 8.167 1.00 76.81 96 TRP A C 1
ATOM 759 O O . TRP A 1 96 ? 6.049 3.918 8.142 1.00 76.81 96 TRP A O 1
ATOM 769 N N . ASP A 1 97 ? 7.211 5.745 8.771 1.00 74.75 97 ASP A N 1
ATOM 770 C CA . ASP A 1 97 ? 6.173 6.421 9.552 1.00 74.75 97 ASP A CA 1
ATOM 771 C C . ASP A 1 97 ? 5.280 7.362 8.724 1.00 74.75 97 ASP A C 1
ATOM 773 O O . ASP A 1 97 ? 4.340 7.938 9.269 1.00 74.75 97 ASP A O 1
ATOM 777 N N . SER A 1 98 ? 5.494 7.468 7.407 1.00 80.25 98 SER A N 1
ATOM 778 C CA . SER A 1 98 ? 4.673 8.286 6.489 1.00 80.25 98 SER A CA 1
ATOM 779 C C . SER A 1 98 ? 3.187 7.907 6.422 1.00 80.25 98 SER A C 1
ATOM 781 O O . SER A 1 98 ? 2.403 8.578 5.753 1.00 80.25 98 SER A O 1
ATOM 783 N N . GLY A 1 99 ? 2.777 6.811 7.067 1.00 80.88 99 GLY A N 1
ATOM 784 C CA . GLY A 1 99 ? 1.405 6.305 7.036 1.00 80.88 99 GLY A CA 1
ATOM 785 C C . GLY A 1 99 ? 1.055 5.528 5.764 1.00 80.88 99 GLY A C 1
ATOM 786 O O . GLY A 1 99 ? -0.046 4.982 5.681 1.00 80.88 99 GLY A O 1
ATOM 787 N N . LYS A 1 100 ? 1.987 5.420 4.807 1.00 86.00 100 LYS A N 1
ATOM 788 C CA . LYS A 1 100 ? 1.817 4.627 3.586 1.00 86.00 100 LYS A CA 1
ATOM 789 C C . LYS A 1 100 ? 1.679 3.137 3.896 1.00 86.00 100 LYS A C 1
ATOM 791 O O . LYS A 1 100 ? 2.365 2.594 4.758 1.00 86.00 100 LYS A O 1
ATOM 796 N N . THR A 1 101 ? 0.819 2.459 3.148 1.00 87.06 101 THR A N 1
ATOM 797 C CA . THR A 1 101 ? 0.737 0.992 3.136 1.00 87.06 101 THR A CA 1
ATOM 798 C C . THR A 1 101 ? 1.922 0.404 2.367 1.00 87.06 101 THR A C 1
ATOM 800 O O . THR A 1 101 ? 2.473 1.021 1.451 1.00 87.06 101 THR A O 1
ATOM 803 N N . GLY A 1 102 ? 2.271 -0.848 2.655 1.00 88.50 102 GLY A N 1
ATOM 804 C CA . GLY A 1 102 ? 3.227 -1.592 1.842 1.00 88.50 102 GLY A CA 1
ATOM 805 C C . GLY A 1 102 ? 2.770 -1.744 0.386 1.00 88.50 102 GLY A C 1
ATOM 806 O O . GLY A 1 102 ? 3.613 -1.857 -0.500 1.00 88.50 102 GLY A O 1
ATOM 807 N N . ALA A 1 103 ? 1.458 -1.719 0.114 1.00 88.81 103 ALA A N 1
ATOM 808 C CA . ALA A 1 103 ? 0.910 -1.714 -1.245 1.00 88.81 103 ALA A CA 1
ATOM 809 C C . ALA A 1 103 ? 1.234 -0.413 -1.991 1.00 88.81 103 ALA A C 1
ATOM 811 O O . ALA A 1 103 ? 1.830 -0.477 -3.061 1.00 88.81 103 ALA A O 1
ATOM 812 N N . GLN A 1 104 ? 0.959 0.740 -1.376 1.00 90.00 104 GLN A N 1
ATOM 813 C CA . GLN A 1 104 ? 1.322 2.051 -1.924 1.00 90.00 104 GLN A CA 1
ATOM 814 C C . GLN A 1 104 ? 2.830 2.153 -2.182 1.00 90.00 104 GLN A C 1
ATOM 816 O O . GLN A 1 104 ? 3.236 2.573 -3.260 1.00 90.00 104 GLN A O 1
ATOM 821 N N . CYS A 1 105 ? 3.666 1.681 -1.248 1.00 92.00 105 CYS A N 1
ATOM 822 C CA . CYS A 1 105 ? 5.114 1.614 -1.468 1.00 92.00 105 CYS A CA 1
ATOM 823 C C . CYS A 1 105 ? 5.476 0.763 -2.696 1.00 92.00 105 CYS A C 1
ATOM 825 O O . CYS A 1 105 ? 6.293 1.180 -3.513 1.00 92.00 105 CYS A O 1
ATOM 827 N N . ARG A 1 106 ? 4.876 -0.427 -2.856 1.00 92.81 106 ARG A N 1
ATOM 828 C CA . ARG A 1 106 ? 5.159 -1.302 -4.007 1.00 92.81 106 ARG A CA 1
ATOM 829 C C . ARG A 1 106 ? 4.764 -0.653 -5.331 1.00 92.81 106 ARG A C 1
ATOM 831 O O . ARG A 1 106 ? 5.490 -0.833 -6.304 1.00 92.81 106 ARG A O 1
ATOM 838 N N . ASP A 1 107 ? 3.662 0.087 -5.359 1.00 92.81 107 ASP A N 1
ATOM 839 C CA . ASP A 1 107 ? 3.220 0.802 -6.556 1.00 92.81 107 ASP A CA 1
ATOM 840 C C . ASP A 1 107 ? 4.170 1.954 -6.906 1.00 92.81 107 ASP A C 1
ATOM 842 O O . ASP A 1 107 ? 4.551 2.089 -8.066 1.00 92.81 107 ASP A O 1
ATOM 846 N N . GLU A 1 108 ? 4.635 2.724 -5.918 1.00 92.44 108 GLU A N 1
ATOM 847 C CA . GLU A 1 108 ? 5.635 3.781 -6.130 1.00 92.44 108 GLU A CA 1
ATOM 848 C C . GLU A 1 108 ? 6.977 3.216 -6.620 1.00 92.44 108 GLU A C 1
ATOM 850 O O . GLU A 1 108 ? 7.559 3.733 -7.575 1.00 92.44 108 GLU A O 1
ATOM 855 N N . VAL A 1 109 ? 7.453 2.115 -6.020 1.00 94.00 109 VAL A N 1
ATOM 856 C CA . VAL A 1 109 ? 8.660 1.411 -6.485 1.00 94.00 109 VAL A CA 1
ATOM 857 C C . VAL A 1 109 ? 8.482 0.948 -7.931 1.00 94.00 109 VAL A C 1
ATOM 859 O O . VAL A 1 109 ? 9.347 1.204 -8.767 1.00 94.00 109 VAL A O 1
ATOM 862 N N . ARG A 1 110 ? 7.347 0.321 -8.255 1.00 94.25 110 ARG A N 1
ATOM 863 C CA . ARG A 1 110 ? 7.053 -0.131 -9.618 1.00 94.25 110 ARG A CA 1
ATOM 864 C C . ARG A 1 110 ? 7.059 1.033 -10.607 1.00 94.25 110 ARG A C 1
ATOM 866 O O . ARG A 1 110 ? 7.664 0.921 -11.666 1.00 94.25 110 ARG A O 1
ATOM 873 N N . GLN A 1 111 ? 6.420 2.153 -10.273 1.00 90.88 111 GLN A N 1
ATOM 874 C CA . GLN A 1 111 ? 6.394 3.346 -11.126 1.00 90.88 111 GLN A CA 1
ATOM 875 C C . GLN A 1 111 ? 7.798 3.925 -11.354 1.00 90.88 111 GLN A C 1
ATOM 877 O O . GLN A 1 111 ? 8.123 4.311 -12.475 1.00 90.88 111 GLN A O 1
ATOM 882 N N . HIS A 1 112 ? 8.646 3.939 -10.320 1.00 91.38 112 HIS A N 1
ATOM 883 C CA . HIS A 1 112 ? 10.034 4.393 -10.425 1.00 91.38 112 HIS A CA 1
ATOM 884 C C . HIS A 1 112 ? 10.859 3.543 -11.407 1.00 91.38 112 HIS A C 1
ATOM 886 O O . HIS A 1 112 ? 11.596 4.088 -12.234 1.00 91.38 112 HIS A O 1
ATOM 892 N N . PHE A 1 113 ? 10.747 2.213 -11.322 1.00 93.62 113 PHE A N 1
ATOM 893 C CA . PHE A 1 113 ? 11.556 1.298 -12.133 1.00 93.62 113 PHE A CA 1
ATOM 894 C C . PHE A 1 113 ? 10.978 1.028 -13.526 1.00 93.62 113 PHE A C 1
ATOM 896 O O . PHE A 1 113 ? 11.756 0.860 -14.464 1.00 93.62 113 PHE A O 1
ATOM 903 N N . ALA A 1 114 ? 9.653 1.048 -13.705 1.00 92.19 114 ALA A N 1
ATOM 904 C CA . ALA A 1 114 ? 9.005 0.713 -14.976 1.00 92.19 114 ALA A CA 1
ATOM 905 C C . ALA A 1 114 ? 9.528 1.548 -16.158 1.00 92.19 114 ALA A C 1
ATOM 907 O O . ALA A 1 114 ? 9.817 0.997 -17.220 1.00 92.19 114 ALA A O 1
ATOM 908 N N . LEU A 1 115 ? 9.716 2.859 -15.965 1.00 86.31 115 LEU A N 1
ATOM 909 C CA . LEU A 1 115 ? 10.245 3.744 -17.010 1.00 86.31 115 LEU A CA 1
ATOM 910 C C . LEU A 1 115 ? 11.702 3.418 -17.362 1.00 86.31 115 LEU A C 1
ATOM 912 O O . LEU A 1 115 ? 12.050 3.354 -18.537 1.00 86.31 115 LEU A O 1
ATOM 916 N N . GLN A 1 116 ? 12.541 3.161 -16.356 1.00 89.69 116 GLN A N 1
ATOM 917 C CA . GLN A 1 116 ? 13.958 2.838 -16.561 1.00 89.69 116 GLN A CA 1
ATOM 918 C C . GLN A 1 116 ? 14.132 1.482 -17.256 1.00 89.69 116 GLN A C 1
ATOM 920 O O . GLN A 1 116 ? 14.978 1.338 -18.137 1.00 89.69 116 GLN A O 1
ATOM 925 N N . ILE A 1 117 ? 13.322 0.487 -16.877 1.00 90.94 117 ILE A N 1
ATOM 926 C CA . ILE A 1 117 ? 13.319 -0.835 -17.512 1.00 90.94 117 ILE A CA 1
ATOM 927 C C . ILE A 1 117 ? 12.872 -0.705 -18.969 1.00 90.94 117 ILE A C 1
ATOM 929 O O . ILE A 1 117 ? 13.537 -1.245 -19.851 1.00 90.94 117 ILE A O 1
ATOM 933 N N . SER A 1 118 ? 11.792 0.042 -19.232 1.00 86.56 118 SER A N 1
ATOM 934 C CA . SER A 1 118 ? 11.333 0.319 -20.598 1.00 86.56 118 SER A CA 1
ATOM 935 C C . SER A 1 118 ? 12.439 0.949 -21.443 1.00 86.56 118 SER A C 1
ATOM 937 O O . SER A 1 118 ? 12.640 0.525 -22.574 1.00 86.56 118 SER A O 1
ATOM 939 N N . ASP A 1 119 ? 13.188 1.906 -20.892 1.00 84.62 119 ASP A N 1
ATOM 940 C CA . ASP A 1 119 ? 14.287 2.567 -21.604 1.00 84.62 119 ASP A CA 1
ATOM 941 C C . ASP A 1 119 ? 15.444 1.620 -21.921 1.00 84.62 119 ASP A C 1
ATOM 943 O O . ASP A 1 119 ? 15.980 1.641 -23.029 1.00 84.62 119 ASP A O 1
ATOM 947 N N . ALA A 1 120 ? 15.816 0.755 -20.977 1.00 87.69 120 ALA A N 1
ATOM 948 C CA . ALA A 1 120 ? 16.842 -0.254 -21.212 1.00 87.69 120 ALA A CA 1
ATOM 949 C C . ALA A 1 120 ? 16.420 -1.247 -22.311 1.00 87.69 120 ALA A C 1
ATOM 951 O O . ALA A 1 120 ? 17.218 -1.57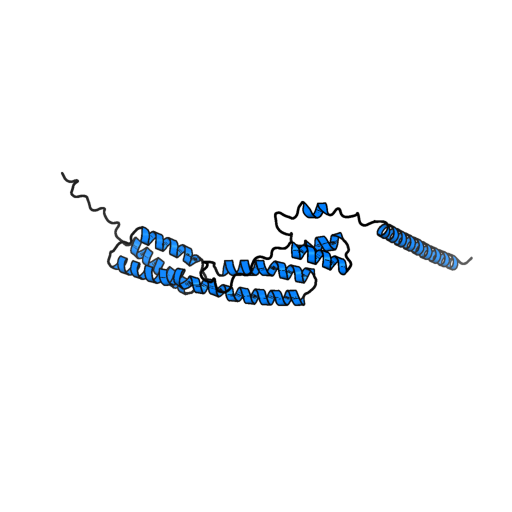2 -23.192 1.00 87.69 120 ALA A O 1
ATOM 952 N N . VAL A 1 121 ? 15.153 -1.674 -22.311 1.00 87.75 121 VAL A N 1
ATOM 953 C CA . VAL A 1 121 ? 14.590 -2.547 -23.355 1.00 87.75 121 VAL A CA 1
ATOM 954 C C . VAL A 1 121 ? 14.552 -1.844 -24.714 1.00 87.75 121 VAL A C 1
ATOM 956 O O . VAL A 1 121 ? 14.953 -2.438 -25.715 1.00 87.75 121 VAL A O 1
ATOM 959 N N . ASP A 1 122 ? 14.131 -0.580 -24.759 1.00 80.56 122 ASP A N 1
ATOM 960 C CA . ASP A 1 122 ? 14.081 0.232 -25.979 1.00 80.56 122 ASP A CA 1
ATOM 961 C C . ASP A 1 122 ? 15.480 0.421 -26.600 1.00 80.56 122 ASP A C 1
ATOM 963 O O . ASP A 1 122 ? 15.641 0.382 -27.824 1.00 80.56 122 ASP A O 1
ATOM 967 N N . MET A 1 123 ? 16.515 0.533 -25.762 1.00 81.19 123 MET A N 1
ATOM 968 C CA . MET A 1 123 ? 17.923 0.546 -26.180 1.00 81.19 123 MET A CA 1
ATOM 969 C C . MET A 1 123 ? 18.490 -0.836 -26.533 1.00 81.19 123 MET A C 1
ATOM 971 O O . MET A 1 123 ? 19.641 -0.926 -26.959 1.00 81.19 123 MET A O 1
ATOM 975 N N . GLN A 1 124 ? 17.704 -1.905 -26.377 1.00 85.75 124 GLN A N 1
ATOM 976 C CA . GLN A 1 124 ? 18.138 -3.298 -26.515 1.00 85.75 124 GLN A CA 1
ATOM 977 C C . GLN A 1 124 ? 19.255 -3.698 -25.532 1.00 85.75 124 GLN A C 1
ATOM 979 O O . GLN A 1 124 ? 19.955 -4.689 -25.749 1.00 85.75 124 GLN A O 1
ATOM 984 N N . ASP A 1 125 ? 19.400 -2.972 -24.421 1.00 88.62 125 ASP A N 1
ATOM 985 C CA . ASP A 1 125 ? 20.315 -3.306 -23.332 1.00 88.62 125 ASP A CA 1
ATOM 986 C C . ASP A 1 125 ? 19.614 -4.224 -22.320 1.00 88.62 125 ASP A C 1
ATOM 988 O O . ASP A 1 125 ? 19.167 -3.831 -21.238 1.00 88.62 125 ASP A O 1
ATOM 992 N N . MET A 1 126 ? 19.498 -5.497 -22.701 1.00 93.62 126 MET A N 1
ATOM 993 C CA . MET A 1 126 ? 18.832 -6.511 -21.880 1.00 93.62 126 MET A CA 1
ATOM 994 C C . MET A 1 126 ? 19.581 -6.803 -20.573 1.00 93.62 126 MET A C 1
ATOM 996 O O . MET A 1 126 ? 18.960 -7.235 -19.602 1.00 93.62 126 MET A O 1
ATOM 1000 N N . HIS A 1 127 ? 20.897 -6.564 -20.528 1.00 94.88 127 HIS A N 1
ATOM 1001 C CA . HIS A 1 127 ? 21.671 -6.718 -19.299 1.00 94.88 127 HIS A CA 1
ATOM 1002 C C . HIS A 1 127 ? 21.266 -5.649 -18.285 1.00 94.88 127 HIS A C 1
ATOM 1004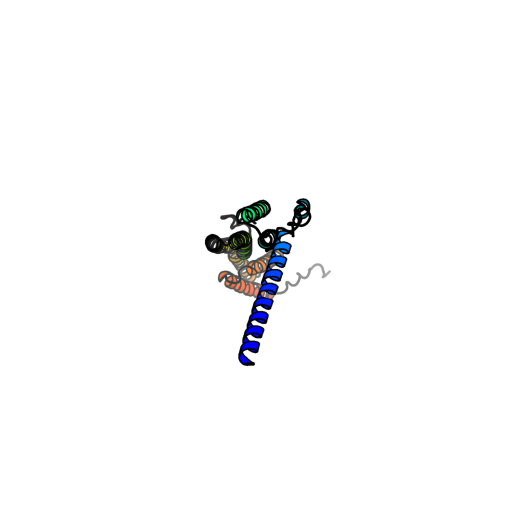 O O . HIS A 1 127 ? 20.916 -5.979 -17.152 1.00 94.88 127 HIS A O 1
ATOM 1010 N N . GLN A 1 128 ? 21.219 -4.386 -18.710 1.00 94.25 128 GLN A N 1
ATOM 1011 C CA . GLN A 1 128 ? 20.767 -3.293 -17.859 1.00 94.25 128 GLN A CA 1
ATOM 1012 C C . GLN A 1 128 ? 19.305 -3.463 -17.431 1.00 94.25 128 GLN A C 1
ATOM 1014 O O . GLN A 1 128 ? 18.986 -3.254 -16.259 1.00 94.25 128 GLN A O 1
ATOM 1019 N N . ALA A 1 129 ? 18.421 -3.887 -18.341 1.00 94.00 129 ALA A N 1
ATOM 1020 C CA . ALA A 1 129 ? 17.021 -4.161 -18.013 1.00 94.00 129 ALA A CA 1
ATOM 1021 C C . ALA A 1 129 ? 16.896 -5.215 -16.899 1.00 94.00 129 ALA A C 1
ATOM 1023 O O . ALA A 1 129 ? 16.126 -5.035 -15.955 1.00 94.00 129 ALA A O 1
ATOM 1024 N N . HIS A 1 130 ? 17.696 -6.283 -16.966 1.00 95.69 130 HIS A N 1
ATOM 1025 C CA . HIS A 1 130 ? 17.724 -7.320 -15.938 1.00 95.69 130 HIS A CA 1
ATOM 1026 C C . HIS A 1 130 ? 18.202 -6.790 -14.577 1.00 95.69 130 HIS A C 1
ATOM 1028 O O . HIS A 1 130 ? 17.528 -7.016 -13.574 1.00 95.69 130 HIS A O 1
ATOM 1034 N N . LEU A 1 131 ? 19.294 -6.015 -14.536 1.00 96.88 131 LEU A N 1
ATOM 1035 C CA . LEU A 1 131 ? 19.788 -5.406 -13.291 1.00 96.88 131 LEU A CA 1
ATOM 1036 C C . LEU A 1 131 ? 18.754 -4.470 -12.645 1.00 96.88 131 LEU A C 1
ATOM 1038 O O . LEU A 1 131 ? 18.683 -4.362 -11.420 1.00 96.88 131 LEU A O 1
ATOM 1042 N N . LEU A 1 132 ? 17.959 -3.764 -13.453 1.00 95.19 132 LEU A N 1
ATOM 1043 C CA . LEU A 1 132 ? 16.897 -2.890 -12.957 1.00 95.19 132 LEU A CA 1
ATOM 1044 C C . LEU A 1 132 ? 15.737 -3.680 -12.342 1.00 95.19 132 LEU A C 1
ATOM 1046 O O . LEU A 1 132 ? 15.238 -3.273 -11.297 1.00 95.19 132 LEU A O 1
ATOM 1050 N N . VAL A 1 133 ? 15.359 -4.819 -12.930 1.00 95.56 133 VAL A N 1
ATOM 1051 C CA . VAL A 1 133 ? 14.339 -5.724 -12.367 1.00 95.56 133 VAL A CA 1
ATOM 1052 C C . VAL A 1 133 ? 14.790 -6.267 -11.008 1.00 95.56 133 VAL A C 1
ATOM 1054 O O . VAL A 1 133 ? 14.023 -6.241 -10.048 1.00 95.56 133 VAL A O 1
ATOM 1057 N N . GLU A 1 134 ? 16.051 -6.690 -10.882 1.00 95.94 134 GLU A N 1
ATOM 1058 C CA . GLU A 1 134 ? 16.592 -7.154 -9.597 1.00 95.94 134 GLU A CA 1
ATOM 1059 C C . GLU A 1 134 ? 16.552 -6.048 -8.529 1.00 95.94 134 GLU A C 1
ATOM 1061 O O . GLU A 1 134 ? 16.134 -6.278 -7.392 1.00 95.94 134 GLU A O 1
ATOM 1066 N N . ARG A 1 135 ? 16.914 -4.811 -8.899 1.00 95.62 135 ARG A N 1
ATOM 1067 C CA . ARG A 1 135 ? 16.833 -3.645 -8.001 1.00 95.62 135 ARG A CA 1
ATOM 1068 C C . ARG A 1 135 ? 15.396 -3.293 -7.614 1.00 95.62 135 ARG A C 1
ATOM 1070 O O . ARG A 1 135 ? 15.165 -2.909 -6.464 1.00 95.62 135 ARG A O 1
ATOM 1077 N N . GLU A 1 136 ? 14.447 -3.418 -8.540 1.00 95.38 136 GLU A N 1
ATOM 1078 C CA . GLU A 1 136 ? 13.021 -3.248 -8.258 1.00 95.38 136 GLU A CA 1
ATOM 1079 C C . GLU A 1 136 ? 12.569 -4.259 -7.204 1.00 95.38 136 GLU A C 1
ATOM 1081 O O . GLU A 1 136 ? 11.976 -3.879 -6.192 1.00 95.38 136 GLU A O 1
ATOM 1086 N N . ASP A 1 137 ? 12.898 -5.537 -7.386 1.00 93.25 137 ASP A N 1
ATOM 1087 C CA . ASP A 1 137 ? 12.533 -6.590 -6.444 1.00 93.25 137 ASP A CA 1
ATOM 1088 C C . ASP A 1 137 ? 13.170 -6.378 -5.065 1.00 93.25 137 ASP A C 1
ATOM 1090 O O . ASP A 1 137 ? 12.509 -6.574 -4.038 1.00 93.25 137 ASP A O 1
ATOM 1094 N N . ASP A 1 138 ? 14.424 -5.932 -5.007 1.00 92.88 138 ASP A N 1
ATOM 1095 C CA . ASP A 1 138 ? 15.099 -5.552 -3.764 1.00 92.88 138 ASP A CA 1
ATOM 1096 C C . ASP A 1 138 ? 14.365 -4.419 -3.035 1.00 92.88 138 ASP A C 1
ATOM 1098 O O . ASP A 1 138 ? 14.130 -4.501 -1.824 1.00 92.88 138 ASP A O 1
ATOM 1102 N N . ALA A 1 139 ? 13.962 -3.374 -3.762 1.00 91.50 139 ALA A N 1
ATOM 1103 C CA . ALA A 1 139 ? 13.203 -2.256 -3.213 1.00 91.50 139 ALA A CA 1
ATOM 1104 C C . ALA A 1 139 ? 11.798 -2.691 -2.756 1.00 91.50 139 ALA A C 1
ATOM 1106 O O . ALA A 1 139 ? 11.375 -2.363 -1.644 1.00 91.50 139 ALA A O 1
ATOM 1107 N N . ARG A 1 140 ? 11.099 -3.523 -3.539 1.00 91.31 140 ARG A N 1
ATOM 1108 C CA . ARG A 1 140 ? 9.777 -4.072 -3.186 1.00 91.31 140 ARG A CA 1
ATOM 1109 C C . ARG A 1 140 ? 9.822 -4.918 -1.917 1.00 91.31 140 ARG A C 1
ATOM 1111 O O . ARG A 1 140 ? 8.872 -4.885 -1.133 1.00 91.31 140 ARG A O 1
ATOM 1118 N N . ARG A 1 141 ? 10.916 -5.649 -1.661 1.00 90.00 141 ARG A N 1
ATOM 1119 C CA . ARG A 1 141 ? 11.075 -6.417 -0.411 1.00 90.00 141 ARG A CA 1
ATOM 1120 C C . ARG A 1 141 ? 11.118 -5.518 0.824 1.00 90.00 141 ARG A C 1
ATOM 1122 O O . ARG A 1 141 ? 10.604 -5.935 1.863 1.00 90.00 141 ARG A O 1
ATOM 1129 N N . GLN A 1 142 ? 11.655 -4.303 0.701 1.00 89.62 142 GLN A N 1
ATOM 1130 C CA . GLN A 1 142 ? 11.705 -3.316 1.787 1.00 89.62 142 GLN A CA 1
ATOM 1131 C C . GLN A 1 142 ? 10.331 -2.707 2.087 1.00 89.62 142 GLN A C 1
ATOM 1133 O O . GLN A 1 142 ? 10.090 -2.298 3.219 1.00 89.62 142 GLN A O 1
ATOM 1138 N N . CYS A 1 143 ? 9.386 -2.731 1.138 1.00 90.06 143 CYS A N 1
ATOM 1139 C CA . CYS A 1 143 ? 8.037 -2.203 1.359 1.00 90.06 143 CYS A CA 1
ATOM 1140 C C . CYS A 1 143 ? 7.258 -2.919 2.475 1.00 90.06 143 CYS A C 1
ATOM 1142 O O . CYS A 1 143 ? 6.331 -2.342 3.036 1.00 90.06 143 CYS A O 1
ATOM 1144 N N . ARG A 1 144 ? 7.643 -4.148 2.850 1.00 85.75 144 ARG A N 1
ATOM 1145 C CA . ARG A 1 144 ? 7.063 -4.848 4.013 1.00 85.75 144 ARG A CA 1
ATOM 1146 C C . ARG A 1 144 ? 7.323 -4.123 5.340 1.00 85.75 144 ARG A C 1
ATOM 1148 O O . ARG A 1 144 ? 6.553 -4.298 6.279 1.00 85.75 144 ARG A O 1
ATOM 1155 N N . ASN A 1 145 ? 8.362 -3.288 5.412 1.00 86.69 145 ASN A N 1
ATOM 1156 C CA . ASN A 1 145 ? 8.681 -2.519 6.613 1.00 86.69 145 ASN A CA 1
ATOM 1157 C C . ASN A 1 145 ? 7.633 -1.438 6.917 1.00 86.69 145 ASN A C 1
ATOM 1159 O O . ASN A 1 145 ? 7.420 -1.143 8.087 1.00 86.69 145 ASN A O 1
ATOM 1163 N N . TYR A 1 146 ? 6.941 -0.900 5.903 1.00 84.81 146 TYR A N 1
ATOM 1164 C CA . TYR A 1 146 ? 5.845 0.058 6.109 1.00 84.81 146 TYR A CA 1
ATOM 1165 C C . TYR A 1 146 ? 4.678 -0.575 6.871 1.00 84.81 146 TYR A C 1
ATOM 1167 O O . TYR A 1 146 ? 4.192 -0.015 7.851 1.00 84.81 146 TYR A O 1
ATOM 1175 N N . ASP A 1 147 ? 4.266 -1.780 6.470 1.00 85.69 147 ASP A N 1
ATOM 1176 C CA . ASP A 1 147 ? 3.197 -2.499 7.167 1.00 85.69 147 ASP A CA 1
ATOM 1177 C C . ASP A 1 147 ? 3.636 -2.865 8.594 1.00 85.69 147 ASP A C 1
ATOM 1179 O O . ASP A 1 147 ? 2.885 -2.651 9.543 1.00 85.69 147 ASP A O 1
ATOM 1183 N N . MET A 1 148 ? 4.883 -3.315 8.774 1.00 86.88 148 MET A N 1
ATOM 1184 C CA . MET A 1 148 ? 5.446 -3.611 10.099 1.00 86.88 148 MET A CA 1
ATOM 1185 C C . MET A 1 148 ? 5.507 -2.392 11.026 1.00 86.88 148 MET A C 1
ATOM 1187 O O . MET A 1 148 ? 5.234 -2.528 12.216 1.00 86.88 148 MET A O 1
ATOM 1191 N N . ALA A 1 149 ? 5.853 -1.212 10.507 1.00 87.12 149 ALA A N 1
ATOM 1192 C CA . ALA A 1 149 ? 5.901 0.026 11.285 1.00 87.12 149 ALA A CA 1
ATOM 1193 C C . ALA A 1 149 ? 4.497 0.522 11.671 1.00 87.12 149 ALA A C 1
ATOM 1195 O O . ALA A 1 149 ? 4.298 1.042 12.769 1.00 87.12 149 ALA A O 1
ATOM 1196 N N . ARG A 1 150 ? 3.500 0.314 10.801 1.00 87.56 150 ARG A N 1
ATOM 1197 C CA . ARG A 1 150 ? 2.100 0.695 11.056 1.00 87.56 150 ARG A CA 1
ATOM 1198 C C . ARG A 1 150 ? 1.363 -0.279 11.976 1.00 87.56 150 ARG A C 1
ATOM 1200 O O . ARG A 1 150 ? 0.481 0.152 12.717 1.00 87.56 150 ARG A O 1
ATOM 1207 N N . LEU A 1 151 ? 1.713 -1.567 11.956 1.00 89.06 151 LEU A N 1
ATOM 1208 C CA . LEU A 1 151 ? 1.004 -2.625 12.685 1.00 89.06 151 LEU A CA 1
ATOM 1209 C C . LEU A 1 151 ? 0.817 -2.334 14.191 1.00 89.06 151 LEU A C 1
ATOM 1211 O O . LEU A 1 151 ? -0.294 -2.539 14.688 1.00 89.06 151 LEU A O 1
ATOM 1215 N N . PRO A 1 152 ? 1.819 -1.823 14.941 1.00 90.56 152 PRO A N 1
ATOM 1216 C CA . PRO A 1 152 ? 1.619 -1.444 16.336 1.00 90.56 152 PRO A CA 1
ATOM 1217 C C . PRO A 1 152 ? 0.501 -0.415 16.526 1.00 90.56 152 PRO A C 1
ATOM 1219 O O . PRO A 1 152 ? -0.378 -0.633 17.353 1.00 90.56 152 PRO A O 1
ATOM 1222 N N . ARG A 1 153 ? 0.483 0.647 15.712 1.00 88.69 153 ARG A N 1
ATOM 1223 C CA . ARG A 1 153 ? -0.470 1.764 15.832 1.00 88.69 153 ARG A CA 1
ATOM 1224 C C . ARG A 1 153 ? -1.874 1.412 15.343 1.00 88.69 153 ARG A C 1
ATOM 1226 O O . ARG A 1 153 ? -2.852 1.935 15.864 1.00 88.69 153 ARG A O 1
ATOM 1233 N N . VAL A 1 154 ? -1.976 0.552 14.328 1.00 90.75 154 VAL A N 1
ATOM 1234 C CA . VAL A 1 154 ? -3.254 0.226 13.669 1.00 90.75 154 VAL A CA 1
ATOM 1235 C C . VAL A 1 154 ? -3.921 -1.027 14.236 1.00 90.75 154 VAL A C 1
ATOM 1237 O O . VAL A 1 154 ? -5.137 -1.148 14.160 1.00 90.75 154 VAL A O 1
ATOM 1240 N N . ILE A 1 155 ? -3.158 -1.959 14.810 1.00 92.31 155 ILE A N 1
ATOM 1241 C CA . ILE A 1 155 ? -3.708 -3.221 15.323 1.00 92.31 155 ILE A CA 1
ATOM 1242 C C . ILE A 1 155 ? -3.423 -3.391 16.812 1.00 92.31 155 ILE A C 1
ATOM 1244 O O . ILE A 1 155 ? -4.351 -3.600 17.585 1.00 92.31 155 ILE A O 1
ATOM 1248 N N . ARG A 1 156 ? -2.157 -3.314 17.243 1.00 92.69 156 ARG A N 1
ATOM 1249 C CA . ARG A 1 156 ? -1.785 -3.718 18.616 1.00 92.69 156 ARG A CA 1
ATOM 1250 C C . ARG A 1 156 ? -2.280 -2.736 19.677 1.00 92.69 156 ARG A C 1
ATOM 1252 O O . ARG A 1 156 ? -2.850 -3.157 20.677 1.00 92.69 156 ARG A O 1
ATOM 1259 N N . GLU A 1 157 ? -2.091 -1.442 19.452 1.00 94.50 157 GLU A N 1
ATOM 1260 C CA . GLU A 1 157 ? -2.586 -0.386 20.338 1.00 94.50 157 GLU A CA 1
ATOM 1261 C C . GLU A 1 157 ? -4.127 -0.342 20.379 1.00 94.50 157 GLU A C 1
ATOM 1263 O O . GLU A 1 157 ? -4.677 -0.363 21.483 1.00 94.50 157 GLU A O 1
ATOM 1268 N N . PRO A 1 158 ? -4.846 -0.357 19.235 1.00 95.44 158 PRO A N 1
ATOM 1269 C CA . PRO A 1 158 ? -6.293 -0.568 19.202 1.00 95.44 158 PRO A CA 1
ATOM 1270 C C . PRO A 1 158 ? -6.760 -1.816 19.944 1.00 95.44 158 PRO A C 1
ATOM 1272 O O . PRO A 1 158 ? -7.715 -1.743 20.708 1.00 95.44 158 PRO A O 1
ATOM 1275 N N . ALA A 1 159 ? -6.081 -2.956 19.783 1.00 95.06 159 ALA A N 1
ATOM 1276 C CA . ALA A 1 159 ? -6.443 -4.184 20.488 1.00 95.06 159 ALA A CA 1
ATOM 1277 C C . ALA A 1 159 ? -6.362 -4.017 22.013 1.00 95.06 159 ALA A C 1
ATOM 1279 O O . ALA A 1 159 ? -7.287 -4.424 22.709 1.00 95.06 159 ALA A O 1
ATOM 1280 N N . ALA A 1 160 ? -5.311 -3.368 22.523 1.00 94.69 160 ALA A N 1
ATOM 1281 C CA . ALA A 1 160 ? -5.177 -3.083 23.951 1.00 94.69 160 ALA A CA 1
ATOM 1282 C C . ALA A 1 160 ? -6.250 -2.098 24.455 1.00 94.69 160 ALA A C 1
ATOM 1284 O O . ALA A 1 160 ? -6.818 -2.289 25.531 1.00 94.69 160 ALA A O 1
ATOM 1285 N N . ARG A 1 161 ? -6.582 -1.058 23.674 1.00 95.44 161 ARG A N 1
ATOM 1286 C CA . ARG A 1 161 ? -7.698 -0.149 24.004 1.00 95.44 161 ARG A CA 1
ATOM 1287 C C . ARG A 1 161 ? -9.031 -0.889 24.055 1.00 95.44 161 ARG A C 1
ATOM 1289 O O . ARG A 1 161 ? -9.814 -0.685 24.980 1.00 95.44 161 ARG A O 1
ATOM 1296 N N . LEU A 1 162 ? -9.271 -1.755 23.077 1.00 96.88 162 LEU A N 1
ATOM 1297 C CA . LEU A 1 162 ? -10.487 -2.544 22.961 1.00 96.88 162 LEU A CA 1
ATOM 1298 C C . LEU A 1 162 ? -10.649 -3.526 24.128 1.00 96.88 162 LEU A C 1
ATOM 1300 O O . LEU A 1 162 ? -11.754 -3.663 24.643 1.00 96.88 162 LEU A O 1
ATOM 1304 N N . GLU A 1 163 ? -9.563 -4.147 24.597 1.00 96.62 163 GLU A N 1
ATOM 1305 C CA . GLU A 1 163 ? -9.563 -4.955 25.826 1.00 96.62 163 GLU A CA 1
ATOM 1306 C C . GLU A 1 163 ? -10.022 -4.132 27.040 1.00 96.62 163 GLU A C 1
ATOM 1308 O O . GLU A 1 163 ? -10.940 -4.545 27.747 1.00 96.62 163 GLU A O 1
ATOM 1313 N N . GLY A 1 164 ? -9.489 -2.919 27.223 1.00 96.81 164 GLY A N 1
ATOM 1314 C CA . GLY A 1 164 ? -9.928 -2.027 28.302 1.00 96.81 164 GLY A CA 1
ATOM 1315 C C . GLY A 1 164 ? -11.406 -1.618 28.202 1.00 96.81 164 GLY A C 1
ATOM 1316 O O . GLY A 1 164 ? -12.092 -1.495 29.219 1.00 96.81 164 GLY A O 1
ATOM 1317 N N . LEU A 1 165 ? -11.935 -1.438 26.986 1.00 97.19 165 LEU A N 1
ATOM 1318 C CA . LEU A 1 165 ? -13.363 -1.176 26.771 1.00 97.19 165 LEU A CA 1
ATOM 1319 C C . LEU A 1 165 ? -14.232 -2.398 27.098 1.00 97.19 165 LEU A C 1
ATOM 1321 O O . LEU A 1 165 ? -15.295 -2.242 27.697 1.00 97.19 165 LEU A O 1
ATOM 1325 N N . ILE A 1 166 ? -13.781 -3.604 26.749 1.00 97.62 166 ILE A N 1
ATOM 1326 C CA . ILE A 1 166 ? -14.461 -4.861 27.090 1.00 97.62 166 ILE A CA 1
ATOM 1327 C C . ILE A 1 166 ? -14.545 -5.030 28.612 1.00 97.62 166 ILE A C 1
ATOM 1329 O O . ILE A 1 166 ? -15.623 -5.304 29.137 1.00 97.62 166 ILE A O 1
ATOM 1333 N N . GLU A 1 167 ? -13.448 -4.806 29.337 1.00 96.94 167 GLU A N 1
ATOM 1334 C CA . GLU A 1 167 ? -13.428 -4.883 30.805 1.00 96.94 167 GLU A CA 1
ATOM 1335 C C . GLU A 1 167 ? -14.374 -3.864 31.459 1.00 96.94 167 GLU A C 1
ATOM 1337 O O . GLU A 1 167 ? -15.016 -4.148 32.473 1.00 96.94 167 GLU A O 1
ATOM 1342 N N . ARG A 1 168 ? -14.484 -2.660 30.887 1.00 96.19 168 ARG A N 1
ATOM 1343 C CA . ARG A 1 168 ? -15.432 -1.630 31.341 1.00 96.19 168 ARG A CA 1
ATOM 1344 C C . ARG A 1 168 ? -16.882 -2.036 31.095 1.00 96.19 168 ARG A C 1
ATOM 1346 O O . ARG A 1 168 ? -17.692 -1.956 32.018 1.00 96.19 168 ARG A O 1
ATOM 1353 N N . LEU A 1 169 ? -17.186 -2.552 29.905 1.00 95.00 169 LEU A N 1
ATOM 1354 C CA . LEU A 1 169 ? -18.510 -3.082 29.570 1.00 95.00 169 LEU A CA 1
ATOM 1355 C C . LEU A 1 169 ? -18.934 -4.207 30.521 1.00 95.00 169 LEU A C 1
ATOM 1357 O O . LEU A 1 169 ? -20.064 -4.212 31.000 1.00 95.00 169 LEU A O 1
ATOM 1361 N N . GLN A 1 170 ? -18.022 -5.122 30.859 1.00 94.12 170 GLN A N 1
ATOM 1362 C CA . GLN A 1 170 ? -18.281 -6.202 31.820 1.00 94.12 170 GLN A CA 1
ATOM 1363 C C . GLN A 1 170 ? -18.589 -5.691 33.235 1.00 94.12 170 GLN A C 1
ATOM 1365 O O . GLN A 1 170 ? -19.324 -6.340 33.977 1.00 94.12 170 GLN A O 1
ATOM 1370 N N . ARG A 1 171 ? -18.070 -4.514 33.607 1.00 94.00 171 ARG A N 1
ATOM 1371 C CA . ARG A 1 171 ? -18.403 -3.818 34.862 1.00 94.00 171 ARG A CA 1
ATOM 1372 C C . ARG A 1 171 ? -19.683 -2.976 34.770 1.00 94.00 171 ARG A C 1
ATOM 1374 O O . ARG A 1 171 ? -20.054 -2.336 35.750 1.00 94.00 171 ARG A O 1
ATOM 1381 N N . GLY A 1 172 ? -20.365 -2.985 33.623 1.00 91.88 172 GLY A N 1
ATOM 1382 C CA . GLY A 1 172 ? -21.586 -2.218 33.374 1.00 91.88 172 GLY A CA 1
ATOM 1383 C C . GLY A 1 172 ? -21.343 -0.748 33.021 1.00 91.88 172 GLY A C 1
ATOM 1384 O O . GLY A 1 172 ? -22.293 0.034 32.987 1.00 91.88 172 GLY A O 1
ATOM 1385 N N . GLU A 1 173 ? -20.097 -0.348 32.758 1.00 92.44 173 GLU A N 1
ATOM 1386 C CA . GLU A 1 173 ? -19.780 1.006 32.307 1.00 92.44 173 GLU A CA 1
ATOM 1387 C C . GLU A 1 173 ? -20.040 1.132 30.802 1.00 92.44 173 GLU A C 1
ATOM 1389 O O . GLU A 1 173 ? -19.501 0.365 30.001 1.00 92.44 173 GLU A O 1
ATOM 1394 N N . GLN A 1 174 ? -20.836 2.125 30.397 1.00 91.62 174 GLN A N 1
ATOM 1395 C CA . GLN A 1 174 ? -21.067 2.386 28.978 1.00 91.62 174 GLN A CA 1
ATOM 1396 C C . GLN A 1 174 ? -19.881 3.141 28.354 1.00 91.62 174 GLN A C 1
ATOM 1398 O O . GLN A 1 174 ? -19.412 4.128 28.934 1.00 91.62 174 GLN A O 1
ATOM 1403 N N . PRO A 1 175 ? -19.401 2.728 27.168 1.00 93.69 175 PRO A N 1
ATOM 1404 C CA . PRO A 1 175 ? -18.444 3.507 26.403 1.00 93.69 175 PRO A CA 1
ATOM 1405 C C . PRO A 1 175 ? -19.121 4.770 25.870 1.00 93.69 175 PRO A C 1
ATOM 1407 O O . PRO A 1 175 ? -20.266 4.747 25.412 1.00 93.69 175 PRO A O 1
ATOM 1410 N N . SER A 1 176 ? -18.391 5.876 25.894 1.00 95.50 176 SER A N 1
ATOM 1411 C CA . SER A 1 176 ? -18.822 7.132 25.285 1.00 95.50 176 SER A CA 1
ATOM 1412 C C . SER A 1 176 ? -18.978 6.999 23.765 1.00 95.50 176 SER A C 1
ATOM 1414 O O . SER A 1 176 ? -18.409 6.100 23.142 1.00 95.50 176 SER A O 1
ATOM 1416 N N . SER A 1 177 ? -19.716 7.921 23.140 1.00 94.56 177 SER A N 1
ATOM 1417 C CA . SER A 1 177 ? -19.846 7.958 21.676 1.00 94.56 177 SER A CA 1
ATOM 1418 C C . SER A 1 177 ? -18.492 8.126 20.981 1.00 94.56 177 SER A C 1
ATOM 1420 O O . SER A 1 177 ? -18.220 7.434 20.010 1.00 94.56 177 SER A O 1
ATOM 1422 N N . ALA A 1 178 ? -17.604 8.958 21.532 1.00 95.94 178 ALA A N 1
ATOM 1423 C CA . ALA A 1 178 ? -16.253 9.153 21.008 1.00 95.94 178 ALA A CA 1
ATOM 1424 C C . ALA A 1 178 ? -15.414 7.862 21.028 1.00 95.94 178 ALA A C 1
ATOM 1426 O O . ALA A 1 178 ? -14.641 7.612 20.106 1.00 95.94 178 ALA A O 1
ATOM 1427 N N . GLU A 1 179 ? -15.574 7.022 22.054 1.00 96.06 179 GLU A N 1
ATOM 1428 C CA . GLU A 1 179 ? -14.904 5.717 22.120 1.00 96.06 179 GLU A CA 1
ATOM 1429 C C . GLU A 1 179 ? -15.461 4.745 21.075 1.00 96.06 179 GLU A C 1
ATOM 1431 O O . GLU A 1 179 ? -14.692 4.039 20.427 1.00 96.06 179 GLU A O 1
ATOM 1436 N N . GLN A 1 180 ? -16.779 4.737 20.864 1.00 95.88 180 GLN A N 1
ATOM 1437 C CA . GLN A 1 180 ? -17.416 3.919 19.826 1.00 95.88 180 GLN A CA 1
ATOM 1438 C C . GLN A 1 180 ? -16.981 4.353 18.414 1.00 95.88 180 GLN A C 1
ATOM 1440 O O . GLN A 1 180 ? -16.649 3.506 17.581 1.00 95.88 180 GLN A O 1
ATOM 1445 N N . ASP A 1 181 ? -16.908 5.662 18.163 1.00 96.19 181 ASP A N 1
ATOM 1446 C CA . ASP A 1 181 ? -16.428 6.229 16.899 1.00 96.19 181 ASP A CA 1
ATOM 1447 C C . ASP A 1 181 ? -14.954 5.879 16.647 1.00 96.19 181 ASP A C 1
ATOM 1449 O O . ASP A 1 181 ? -14.580 5.521 15.524 1.00 96.19 181 ASP A O 1
ATOM 1453 N N . ALA A 1 182 ? -14.120 5.923 17.693 1.00 95.75 182 ALA A N 1
ATOM 1454 C CA . ALA A 1 182 ? -12.722 5.513 17.615 1.00 95.75 182 ALA A CA 1
ATOM 1455 C C . ALA A 1 182 ? -12.594 4.032 17.234 1.00 95.75 182 ALA A C 1
ATOM 1457 O O . ALA A 1 182 ? -11.858 3.709 16.302 1.00 95.75 182 ALA A O 1
ATOM 1458 N N . VAL A 1 183 ? -13.369 3.142 17.864 1.00 96.62 183 VAL A N 1
ATOM 1459 C CA . VAL A 1 183 ? -13.384 1.709 17.523 1.00 96.62 183 VAL A CA 1
ATOM 1460 C C . VAL A 1 183 ? -13.811 1.487 16.065 1.00 96.62 183 VAL A C 1
ATOM 1462 O O . VAL A 1 183 ? -13.191 0.699 15.350 1.00 96.62 183 VAL A O 1
ATOM 1465 N N . ALA A 1 184 ? -14.821 2.214 15.576 1.00 96.25 184 ALA A N 1
ATOM 1466 C CA . ALA A 1 184 ? -15.263 2.121 14.182 1.00 96.25 184 ALA A CA 1
ATOM 1467 C C . ALA A 1 184 ? -14.213 2.645 13.179 1.00 96.25 184 ALA A C 1
ATOM 1469 O O . ALA A 1 184 ? -14.099 2.156 12.051 1.00 96.25 184 ALA A O 1
ATOM 1470 N N . GLN A 1 185 ? -13.433 3.661 13.552 1.00 94.88 185 GLN A N 1
ATOM 1471 C CA . GLN A 1 185 ? -12.300 4.118 12.750 1.00 94.88 185 GLN A CA 1
ATOM 1472 C C . GLN A 1 185 ? -11.166 3.087 12.733 1.00 94.88 185 GLN A C 1
ATOM 1474 O O . GLN A 1 185 ? -10.636 2.790 11.663 1.00 94.88 185 GLN A O 1
ATOM 1479 N N . GLU A 1 186 ? -10.815 2.530 13.888 1.00 94.31 186 GLU A N 1
ATOM 1480 C CA . GLU A 1 186 ? -9.767 1.517 14.029 1.00 94.31 186 GLU A CA 1
ATOM 1481 C C . GLU A 1 186 ? -10.086 0.246 13.234 1.00 94.31 186 GLU A C 1
ATOM 1483 O O . GLU A 1 186 ? -9.215 -0.262 12.530 1.00 94.31 186 GLU A O 1
ATOM 1488 N N . GLU A 1 187 ? -11.341 -0.212 13.239 1.00 95.00 187 GLU A N 1
ATOM 1489 C CA . GLU A 1 187 ? -11.773 -1.351 12.423 1.00 95.00 187 GLU A CA 1
ATOM 1490 C C . GLU A 1 187 ? -11.530 -1.111 10.931 1.00 95.00 187 GLU A C 1
ATOM 1492 O O . GLU A 1 187 ? -11.040 -2.002 10.233 1.00 95.00 187 GLU A O 1
ATOM 1497 N N . ARG A 1 188 ? -11.844 0.092 10.432 1.00 93.69 188 ARG A N 1
ATOM 1498 C CA . ARG A 1 188 ? -11.600 0.448 9.027 1.00 93.69 188 ARG A CA 1
ATOM 1499 C C . ARG A 1 188 ? -10.114 0.388 8.696 1.00 93.69 188 ARG A C 1
ATOM 1501 O O . ARG A 1 188 ? -9.752 -0.185 7.675 1.00 93.69 188 ARG A O 1
ATOM 1508 N N . LEU A 1 189 ? -9.259 0.917 9.570 1.00 90.00 189 LEU A N 1
ATOM 1509 C CA . LEU A 1 189 ? -7.807 0.875 9.384 1.00 90.00 189 LEU A CA 1
ATOM 1510 C C . LEU A 1 189 ? -7.258 -0.559 9.456 1.00 90.00 189 LEU A C 1
ATOM 1512 O O . LEU A 1 189 ? -6.345 -0.910 8.712 1.00 90.00 189 LEU A O 1
ATOM 1516 N N . ALA A 1 190 ? -7.841 -1.419 10.293 1.00 92.50 190 ALA A N 1
ATOM 1517 C CA . ALA A 1 190 ? -7.457 -2.823 10.384 1.00 92.50 190 ALA A CA 1
ATOM 1518 C C . ALA A 1 190 ? -7.726 -3.612 9.086 1.00 92.50 190 ALA A C 1
ATOM 1520 O O . ALA A 1 190 ? -7.119 -4.666 8.873 1.00 92.50 190 ALA A O 1
ATOM 1521 N N . GLN A 1 191 ? -8.596 -3.123 8.190 1.00 90.56 191 GLN A N 1
ATOM 1522 C CA . GLN A 1 191 ? -8.832 -3.756 6.885 1.00 90.56 191 GLN A CA 1
ATOM 1523 C C . GLN A 1 191 ? -7.620 -3.680 5.945 1.00 90.56 191 GLN A C 1
ATOM 1525 O O . GLN A 1 191 ? -7.487 -4.546 5.081 1.00 90.56 191 GLN A O 1
ATOM 1530 N N . ASP A 1 192 ? -6.690 -2.744 6.169 1.00 86.75 192 ASP A N 1
ATOM 1531 C CA . ASP A 1 192 ? -5.441 -2.626 5.401 1.00 86.75 192 ASP A CA 1
ATOM 1532 C C . ASP A 1 192 ? -4.484 -3.821 5.613 1.00 86.75 192 ASP A C 1
ATOM 1534 O O . ASP A 1 192 ? -3.508 -3.974 4.877 1.00 86.75 192 ASP A O 1
ATOM 1538 N N . PHE A 1 193 ? -4.742 -4.681 6.610 1.00 87.12 193 PHE A N 1
ATOM 1539 C CA . PHE A 1 193 ? -3.831 -5.740 7.062 1.00 87.12 193 PHE A CA 1
ATOM 1540 C C . PHE A 1 193 ? -4.397 -7.166 6.878 1.00 87.12 193 PHE A C 1
ATOM 1542 O O . PHE A 1 193 ? -4.336 -7.970 7.811 1.00 87.12 193 PHE A O 1
ATOM 1549 N N . PRO A 1 194 ? -4.929 -7.556 5.701 1.00 84.12 194 PRO A N 1
ATOM 1550 C CA . PRO A 1 194 ? -5.723 -8.782 5.551 1.00 84.12 194 PRO A CA 1
ATOM 1551 C C . PRO A 1 194 ? -4.956 -10.076 5.856 1.00 84.12 194 PRO A C 1
ATOM 1553 O O . PRO A 1 194 ? -5.563 -11.052 6.283 1.00 84.12 194 PRO A O 1
ATOM 1556 N N . ALA A 1 195 ? -3.636 -10.081 5.655 1.00 85.75 195 ALA A N 1
ATOM 1557 C CA . ALA A 1 195 ? -2.779 -11.253 5.827 1.00 85.75 195 ALA A CA 1
ATOM 1558 C C . ALA A 1 195 ? -2.102 -11.349 7.212 1.00 85.75 195 ALA A C 1
ATOM 1560 O O . ALA A 1 195 ? -1.269 -12.232 7.411 1.00 85.75 195 ALA A O 1
ATOM 1561 N N . TRP A 1 196 ? -2.408 -10.446 8.151 1.00 87.88 196 TRP A N 1
ATOM 1562 C CA . TRP A 1 196 ? -1.732 -10.387 9.452 1.00 87.88 196 TRP A CA 1
ATOM 1563 C C . TRP A 1 196 ? -2.503 -11.158 10.533 1.00 87.88 196 TRP A C 1
ATOM 1565 O O . TRP A 1 196 ? -3.658 -10.820 10.790 1.00 87.88 196 TRP A O 1
ATOM 1575 N N . PRO A 1 197 ? -1.896 -12.147 11.218 1.00 91.19 197 PRO A N 1
ATOM 1576 C CA . PRO A 1 197 ? -2.569 -12.907 12.275 1.00 91.19 197 PRO A CA 1
ATOM 1577 C C . PRO A 1 197 ? -3.099 -12.036 13.420 1.00 91.19 197 PRO A C 1
ATOM 1579 O O . PRO A 1 197 ? -4.171 -12.303 13.959 1.00 91.19 197 PRO A O 1
ATOM 1582 N N . GLU A 1 198 ? -2.392 -10.959 13.775 1.00 90.38 198 GLU A N 1
ATOM 1583 C CA . GLU A 1 198 ? -2.837 -10.036 14.822 1.00 90.38 198 GLU A CA 1
ATOM 1584 C C . GLU A 1 198 ? -4.150 -9.323 14.471 1.00 90.38 198 GLU A C 1
ATOM 1586 O O . GLU A 1 198 ? -4.918 -8.989 15.375 1.00 90.38 198 GLU A O 1
ATOM 1591 N N . ARG A 1 199 ? -4.448 -9.131 13.177 1.00 93.56 199 ARG A N 1
ATOM 1592 C CA . ARG A 1 199 ? -5.740 -8.590 12.731 1.00 93.56 199 ARG A CA 1
ATOM 1593 C C . ARG A 1 199 ? -6.877 -9.526 13.122 1.00 93.56 199 ARG A C 1
ATOM 1595 O O . ARG A 1 199 ? -7.891 -9.054 13.618 1.00 93.56 199 ARG A O 1
ATOM 1602 N N . GLU A 1 200 ? -6.720 -10.831 12.927 1.00 93.31 200 GLU A N 1
ATOM 1603 C CA . GLU A 1 200 ? -7.759 -11.811 13.267 1.00 93.31 200 GLU A CA 1
ATOM 1604 C C . GLU A 1 200 ? -8.070 -11.776 14.768 1.00 93.31 200 GLU A C 1
ATOM 1606 O O . GLU A 1 200 ? -9.225 -11.677 15.180 1.00 93.31 200 GLU A O 1
ATOM 1611 N N . ALA A 1 201 ? -7.024 -11.737 15.595 1.00 92.94 201 ALA A N 1
ATOM 1612 C CA . ALA A 1 201 ? -7.168 -11.622 17.041 1.00 92.94 201 ALA A CA 1
ATOM 1613 C C . ALA A 1 201 ? -7.831 -10.293 17.469 1.00 92.94 201 ALA A C 1
ATOM 1615 O O . ALA A 1 201 ? -8.538 -10.254 18.478 1.00 92.94 201 ALA A O 1
ATOM 1616 N N . TYR A 1 202 ? -7.612 -9.202 16.728 1.00 95.44 202 TYR A N 1
ATOM 1617 C CA . TYR A 1 202 ? -8.314 -7.931 16.928 1.00 95.44 202 TYR A CA 1
ATOM 1618 C C . TYR A 1 202 ? -9.800 -8.031 16.539 1.00 95.44 202 TYR A C 1
ATOM 1620 O O . TYR A 1 202 ? -10.662 -7.630 17.319 1.00 95.44 202 TYR A O 1
ATOM 1628 N N . LEU A 1 203 ? -10.126 -8.629 15.388 1.00 95.50 203 LEU A N 1
ATOM 1629 C CA . LEU A 1 203 ? -11.511 -8.791 14.919 1.00 95.50 203 LEU A CA 1
ATOM 1630 C C . LEU A 1 203 ? -12.351 -9.689 15.841 1.00 95.50 203 LEU A C 1
ATOM 1632 O O . LEU A 1 203 ? -13.532 -9.420 16.074 1.00 95.50 203 LEU A O 1
ATOM 1636 N N . GLN A 1 204 ? -11.742 -10.724 16.419 1.00 96.06 204 GLN A N 1
ATOM 1637 C CA . GLN A 1 204 ? -12.392 -11.564 17.427 1.00 96.06 204 GLN A CA 1
ATOM 1638 C C . GLN A 1 204 ? -12.764 -10.755 18.675 1.00 96.06 204 GLN A C 1
ATOM 1640 O O . GLN A 1 204 ? -13.909 -10.803 19.123 1.00 96.06 204 GLN A O 1
ATOM 1645 N N . ARG A 1 205 ? -11.840 -9.934 19.192 1.00 96.75 205 ARG A N 1
ATOM 1646 C CA . ARG A 1 205 ? -12.129 -9.016 20.309 1.00 96.75 205 ARG A CA 1
ATOM 1647 C C . ARG A 1 205 ? -13.217 -8.007 19.949 1.00 96.75 205 ARG A C 1
ATOM 1649 O O . ARG A 1 205 ? -14.082 -7.729 20.771 1.00 96.75 205 ARG A O 1
ATOM 1656 N N . LEU A 1 206 ? -13.213 -7.496 18.718 1.00 97.50 206 LEU A N 1
ATOM 1657 C CA . LEU A 1 206 ? -14.229 -6.556 18.242 1.00 97.50 206 LEU A CA 1
ATOM 1658 C C . LEU A 1 206 ? -15.626 -7.180 18.218 1.00 97.50 206 LEU A C 1
ATOM 1660 O O . LEU A 1 206 ? -16.607 -6.513 18.542 1.00 97.50 206 LEU A O 1
ATOM 1664 N N . THR A 1 207 ? -15.710 -8.467 17.885 1.00 97.94 207 THR A N 1
ATOM 1665 C CA . THR A 1 207 ? -16.961 -9.231 17.948 1.00 97.94 207 THR A CA 1
ATOM 1666 C C . THR A 1 207 ? -17.471 -9.313 19.388 1.00 97.94 207 THR A C 1
ATOM 1668 O O . THR A 1 207 ? -18.605 -8.918 19.647 1.00 97.94 207 THR A O 1
ATOM 1671 N N . VAL A 1 208 ? -16.608 -9.688 20.340 1.00 97.38 208 VAL A N 1
ATOM 1672 C CA . VAL A 1 208 ? -16.951 -9.727 21.777 1.00 97.38 208 VAL A CA 1
ATOM 1673 C C . VAL A 1 208 ? -17.402 -8.355 22.289 1.00 97.38 208 VAL A C 1
ATOM 1675 O O . VAL A 1 208 ? -18.414 -8.246 22.976 1.00 97.38 208 VAL A O 1
ATOM 1678 N N . TYR A 1 209 ? -16.682 -7.289 21.930 1.00 97.56 209 TYR A N 1
ATOM 1679 C CA . TYR A 1 209 ? -17.048 -5.918 22.286 1.00 97.56 209 TYR A CA 1
ATOM 1680 C C . TYR A 1 209 ? -18.462 -5.556 21.808 1.00 97.56 209 TYR A C 1
ATOM 1682 O O . TYR A 1 209 ? -19.254 -5.017 22.579 1.00 97.56 209 TYR A O 1
ATOM 1690 N N . ARG A 1 210 ? -18.802 -5.887 20.556 1.00 97.25 210 ARG A N 1
ATOM 1691 C CA . ARG A 1 210 ? -20.125 -5.618 19.970 1.00 97.25 210 ARG A CA 1
ATOM 1692 C C . ARG A 1 210 ? -21.238 -6.399 20.656 1.00 97.25 210 ARG A C 1
ATOM 1694 O O . ARG A 1 210 ? -22.297 -5.833 20.906 1.00 97.25 210 ARG A O 1
ATOM 1701 N N . GLU A 1 211 ? -21.000 -7.669 20.968 1.00 96.50 211 GLU A N 1
ATOM 1702 C CA . GLU A 1 211 ? -21.959 -8.512 21.689 1.00 96.50 211 GLU A CA 1
ATOM 1703 C C . GLU A 1 211 ? -22.252 -7.955 23.085 1.00 96.50 211 GLU A C 1
ATOM 1705 O O . GLU A 1 211 ? -23.414 -7.818 23.465 1.00 96.50 211 GLU A O 1
ATOM 1710 N N . LEU A 1 212 ? -21.211 -7.554 23.823 1.00 95.88 212 LEU A N 1
ATOM 1711 C CA . LEU A 1 212 ? -21.362 -6.934 25.141 1.00 95.88 212 LEU A CA 1
ATOM 1712 C C . LEU A 1 212 ? -22.075 -5.581 25.064 1.00 95.88 212 LEU A C 1
ATOM 1714 O O . LEU A 1 212 ? -22.956 -5.309 25.876 1.00 95.88 212 LEU A O 1
ATOM 1718 N N . LEU A 1 213 ? -21.728 -4.749 24.080 1.00 94.62 213 LEU A N 1
ATOM 1719 C CA . LEU A 1 213 ? -22.372 -3.455 23.865 1.00 94.62 213 LEU A CA 1
ATOM 1720 C C . LEU A 1 213 ? -23.867 -3.617 23.547 1.00 94.62 213 LEU A C 1
ATOM 1722 O O . LEU A 1 213 ? -24.683 -2.862 24.067 1.00 94.62 213 LEU A O 1
ATOM 1726 N N . ALA A 1 214 ? -24.233 -4.616 22.739 1.00 93.44 214 ALA A N 1
ATOM 1727 C CA . ALA A 1 214 ? -25.624 -4.923 22.405 1.00 93.44 214 ALA A CA 1
ATOM 1728 C C . ALA A 1 214 ? -26.409 -5.540 23.577 1.00 93.44 214 ALA A C 1
ATOM 1730 O O . ALA A 1 214 ? -27.626 -5.383 23.648 1.00 93.44 214 ALA A O 1
ATOM 1731 N N . ALA A 1 215 ? -25.726 -6.240 24.488 1.00 92.56 215 ALA A N 1
ATOM 1732 C CA . ALA A 1 215 ? -26.325 -6.837 25.679 1.00 92.56 215 ALA A CA 1
ATOM 1733 C C . ALA A 1 215 ? -26.565 -5.829 26.814 1.00 92.56 215 ALA A C 1
ATOM 1735 O O . ALA A 1 215 ? -27.281 -6.146 27.769 1.00 92.56 215 ALA A O 1
ATOM 1736 N N . LEU A 1 216 ? -25.986 -4.625 26.736 1.00 86.81 216 LEU A N 1
ATOM 1737 C CA . LEU A 1 216 ? -26.275 -3.582 27.709 1.00 86.81 216 LEU A CA 1
ATOM 1738 C C . LEU A 1 216 ? -27.766 -3.231 27.649 1.00 86.81 216 LEU A C 1
ATOM 1740 O O . LEU A 1 216 ? -28.295 -2.972 26.564 1.00 86.81 216 LEU A O 1
ATOM 1744 N N . PRO A 1 217 ? -28.460 -3.185 28.798 1.00 80.75 217 PRO A N 1
ATOM 1745 C CA . PRO A 1 217 ? -29.834 -2.723 28.814 1.00 80.75 217 PRO A CA 1
ATOM 1746 C C . PRO A 1 217 ? -29.849 -1.306 28.245 1.00 80.75 217 PRO A C 1
ATOM 1748 O O . PRO A 1 217 ? -29.066 -0.461 28.689 1.00 80.75 217 PRO A O 1
ATOM 1751 N N . ALA A 1 218 ? -30.724 -1.056 27.263 1.00 70.62 218 ALA A N 1
ATOM 1752 C CA . ALA A 1 218 ? -31.015 0.298 26.814 1.00 70.62 218 ALA A CA 1
ATOM 1753 C C . ALA A 1 218 ? -31.290 1.105 28.079 1.00 70.62 218 ALA A C 1
ATOM 1755 O O . ALA A 1 218 ? -32.227 0.791 28.817 1.00 70.62 218 ALA A O 1
ATOM 1756 N N . THR A 1 219 ? -30.399 2.041 28.399 1.00 57.94 219 THR A N 1
ATOM 1757 C CA . THR A 1 219 ? -30.494 2.839 29.611 1.00 57.94 219 THR A CA 1
ATOM 1758 C C . THR A 1 219 ? -31.855 3.502 29.565 1.00 57.94 219 THR A C 1
ATOM 1760 O O . THR A 1 219 ? -32.096 4.381 28.740 1.00 57.94 219 THR A O 1
ATOM 1763 N N . VAL A 1 220 ? -32.780 3.012 30.397 1.00 50.72 220 VAL A N 1
ATOM 1764 C CA . VAL A 1 220 ? -34.081 3.644 30.584 1.00 50.72 220 VAL A CA 1
ATOM 1765 C C . VAL A 1 220 ? -33.730 5.071 30.980 1.00 50.72 220 VAL A C 1
ATOM 1767 O O . VAL A 1 220 ? -33.042 5.230 31.996 1.00 50.72 220 VAL A O 1
ATOM 1770 N N . PRO A 1 221 ? -34.075 6.092 30.171 1.00 53.66 221 PRO A N 1
ATOM 1771 C CA . PRO A 1 221 ? -33.757 7.463 30.523 1.00 53.66 221 PRO A CA 1
ATOM 1772 C C . PRO A 1 221 ? -34.321 7.659 31.917 1.00 53.66 221 PRO A C 1
ATOM 1774 O O . PRO A 1 221 ? -35.504 7.379 32.118 1.00 53.66 221 PRO A O 1
ATOM 1777 N N . ALA A 1 222 ? -33.450 8.007 32.872 1.00 56.31 222 ALA A N 1
ATOM 1778 C CA . ALA A 1 222 ? -33.813 8.158 34.271 1.00 56.31 222 ALA A CA 1
ATOM 1779 C C . ALA A 1 222 ? -35.121 8.941 34.306 1.00 56.31 222 ALA A C 1
ATOM 1781 O O . ALA A 1 222 ? -35.150 10.107 33.907 1.00 56.31 222 ALA A O 1
ATOM 1782 N N . SER A 1 223 ? -36.216 8.250 34.634 1.00 53.53 223 SER A N 1
ATOM 1783 C CA . SER A 1 223 ? -37.554 8.815 34.586 1.00 53.53 223 SER A CA 1
ATOM 1784 C C . SER A 1 223 ? -37.510 10.038 35.475 1.00 53.53 223 SER A C 1
ATOM 1786 O O . SER A 1 223 ? -37.320 9.903 36.682 1.00 53.53 223 SER A O 1
ATOM 1788 N N . ASN A 1 224 ? -37.557 11.212 34.850 1.00 52.25 224 ASN A N 1
ATOM 1789 C CA . ASN A 1 224 ? -37.324 12.481 35.506 1.00 52.25 224 ASN A CA 1
ATOM 1790 C C . ASN A 1 224 ? -38.357 12.595 36.639 1.00 52.25 224 ASN A C 1
ATOM 1792 O O . ASN A 1 224 ? -39.549 12.712 36.339 1.00 52.25 224 ASN A O 1
ATOM 1796 N N . PRO A 1 225 ? -37.963 12.519 37.925 1.00 60.09 225 PRO A N 1
ATOM 1797 C CA . PRO A 1 225 ? -38.932 12.515 39.020 1.00 60.09 225 PRO A CA 1
ATOM 1798 C C . PRO A 1 225 ? -39.701 13.846 39.105 1.00 60.09 225 PRO A C 1
ATOM 1800 O O . PRO A 1 225 ? -40.720 13.928 39.780 1.00 60.09 225 PRO A O 1
ATOM 1803 N N . ALA A 1 226 ? -39.265 14.873 38.366 1.00 59.84 226 ALA A N 1
ATOM 1804 C CA . ALA A 1 226 ? -39.939 16.160 38.239 1.00 59.84 226 ALA A CA 1
ATOM 1805 C C . ALA A 1 226 ? -41.234 16.144 37.392 1.00 59.84 226 ALA A C 1
ATOM 1807 O O . ALA A 1 226 ? -41.901 17.170 37.318 1.00 59.84 226 ALA A O 1
ATOM 1808 N N . ALA A 1 227 ? -41.611 15.024 36.760 1.00 54.50 227 ALA A N 1
ATOM 1809 C CA . ALA A 1 227 ? -42.842 14.919 35.961 1.00 54.50 227 ALA A CA 1
ATOM 1810 C C . ALA A 1 227 ? -44.065 14.363 36.732 1.00 54.50 227 ALA A C 1
ATOM 1812 O O . ALA A 1 227 ? -45.077 14.054 36.110 1.00 54.50 227 ALA A O 1
ATOM 1813 N N . GLN A 1 228 ? -43.982 14.212 38.061 1.00 52.72 228 GLN A N 1
ATOM 1814 C CA . GLN A 1 228 ? -45.084 13.727 38.918 1.00 52.72 228 GLN A CA 1
ATOM 1815 C C . GLN A 1 228 ? -45.691 14.814 39.831 1.00 52.72 228 GLN A C 1
ATOM 1817 O O . GLN A 1 228 ? -46.206 14.490 40.900 1.00 52.72 228 GLN A O 1
ATOM 1822 N N . LEU A 1 229 ? -45.616 16.090 39.435 1.00 51.16 229 LEU A N 1
ATOM 1823 C CA . LEU A 1 229 ? -46.356 17.175 40.098 1.00 51.16 229 LEU A CA 1
ATOM 1824 C C . LEU A 1 229 ? -47.752 17.346 39.496 1.00 51.16 229 LEU A C 1
ATOM 1826 O O . LEU A 1 229 ? -47.846 17.376 38.249 1.00 51.16 229 LEU A O 1
#

Secondary structure (DSSP, 8-state):
--HHHHHHHHHHHHHHHHHHHHHHHHHHHHHHHHHS------GGGTSSSSTTS-PPTTHHHHHHHHHT--HHHHHHHHHHHHHH--PPPPPPTT-TTS---HHHHHHHHHHHHHHHHHHHHHTT-HHHHHHHHHHHHHHHHHTHHHHHHHHIIIIIHHHHHHHHHHHHHHTTPPPPHHHHHHHHHHHHHHTT-TT-HHHHHHHHHHHHHHHHHHHS--------GGG--

pLDDT: mean 81.94, std 15.29, range [39.88, 97.94]

Radius of gyration: 37.32 Å; chains: 1; bounding box: 71×52×129 Å

Sequence (229 aa):
MNRARYNRAWAFLTVVGALCILGWAWQEQRERAEAAEPAGVNPDWVEGQVFAQGLPEGAFAACSRQFALGSTQRMACFTWLQERRQYPPLPARGDWDSGKTGAQCRDEVRQHFALQISDAVDMQDMHQAHLLVEREDDARRQCRNYDMARLPRVIREPAARLEGLIERLQRGEQPSSAEQDAVAQEERLAQDFPAWPEREAYLQRLTVYRELLAALPATVPASNPAAQL

Organism: NCBI:txid582607